Protein AF-A0A3Q7HPH2-F1 (afdb_monomer)

Solvent-accessible surface area (backbone atoms only — not comparable to full-atom values): 14010 Å² total; per-residue (Å²): 142,84,89,77,86,80,81,76,82,68,86,49,47,63,40,37,36,43,41,38,59,86,88,76,82,84,89,85,90,74,68,58,81,50,70,82,46,57,65,58,48,38,58,51,49,51,56,51,41,55,55,34,44,75,68,80,42,76,35,72,49,76,52,54,61,62,68,44,55,48,46,42,50,68,35,74,90,69,39,31,69,75,57,32,41,77,48,38,38,36,58,42,59,50,65,74,54,50,44,54,51,47,45,54,48,51,53,50,40,50,74,73,40,46,63,62,57,46,57,75,74,58,63,91,57,93,81,66,66,50,88,42,31,58,38,55,41,92,50,42,65,45,37,48,67,37,57,56,49,67,71,39,86,87,58,55,70,68,59,53,51,53,40,44,53,51,24,52,52,44,35,41,51,52,52,46,50,49,42,52,54,43,51,54,50,51,53,43,41,42,74,75,66,64,50,75,62,49,79,38,72,48,39,73,68,68,70,52,94,47,81,79,58,47,68,55,50,42,39,65,57,47,50,47,54,51,50,51,51,50,51,50,65,65,50,67,72,76,80,123

Secondary structure (DSSP, 8-state):
-----------PEEEEEEE--TTS-------TTS---HHHHHHHHHHHHHHHHHTT---EEEES-HHHHHHHHH-TTTTHHHHEEEEEEEEE--HHHHHHHHHHHHHHHHHTTHHHHHHHT---STT--TTSGGGGSTTHHHHHHHHHHHT-TTS-HHHHHHHHHHHHHHHHHHHHHHHHHHHHHHHHHHHTT---EEEEE-HHHHH----TTHHHHHIIIIIHHHHHHHHHHHHTTS--

Foldseek 3Di:
DDDDPPPCPPPAAEEEEEEEAPPPDDDDDDDAFAACDLVVLLVVVVVVQVVQVVVVHHHYHYDLPVVSVCCNCPPVVNVNVVRYDYAAEYEDADLVLVLVVLLVVLVVCVVVCLVVVLLVVDDQDPPDDCPGGNSVDLSNVLCNVLSNVVPPPPDDPVNSVVSVVSSSVSSSVVSSVRNVVSVVSVVCCCPVVVDDYHYFYLHVLRPDPDPPCSVVSCCVRPVVVVVVSVVVVVCVVVPD

Organism: Solanum lycopersicum (NCBI:txid4081)

Radius of gyration: 22.23 Å; Cα contacts (8 Å, |Δi|>4): 241; chains: 1; bounding box: 65×37×67 Å

Sequence (240 aa):
MYTFINNEESNKKKVIFIMGATGTGKSREIEPDSDFTPEDFCLQAIVYIEKILKTQRVPIIVGGSNSYIEQLVEDPVFMFNYKYDCCFIWIDVEQSVLNCRVDMRVDQMVKAGLVDEVRQIFIADADADYTKGIRRSIGVPEMDKYLREETNLDGDDESKRMILQASISSIKRNTRMLICNQLDKIQRLISEKMWSLHHIIATNIFKEDREENLDEAWTNTVLQPCQDIVKRFLKNDHHN

Nearest PDB structures (foldseek):
  2qgn-assembly1_A  TM=6.759E-01  e=1.948E-07  Halalkalibacterium halodurans C-125
  3adb-assembly1_A  TM=2.692E-01  e=1.917E-01  Methanocaldococcus jannaschii DSM 2661
  3adc-assembly1_A  TM=2.519E-01  e=5.867E+00  Methanocaldococcus jannaschii DSM 2661
  6uoa-assembly1_B  TM=2.289E-01  e=4.930E+00  Homo sapiens

Structure (mmCIF, N/CA/C/O backbone):
data_AF-A0A3Q7HPH2-F1
#
_entry.id   AF-A0A3Q7HPH2-F1
#
loop_
_atom_site.group_PDB
_atom_site.id
_atom_site.type_symbol
_atom_site.label_atom_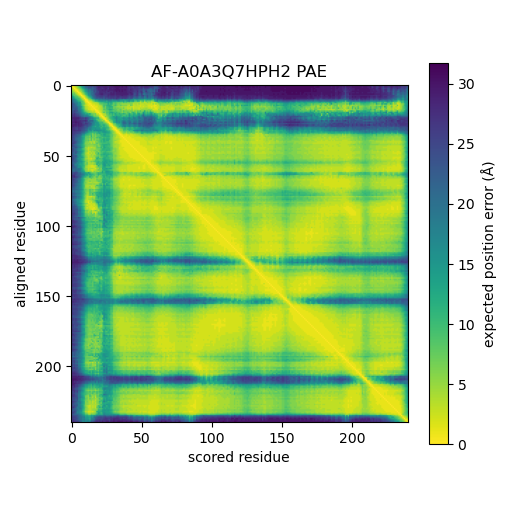id
_atom_site.label_alt_id
_atom_site.label_comp_id
_atom_site.label_asym_id
_atom_site.label_entity_id
_atom_site.label_seq_id
_atom_site.pdbx_PDB_ins_code
_atom_site.Cartn_x
_atom_site.Cartn_y
_atom_site.Cartn_z
_atom_site.occupancy
_atom_site.B_iso_or_equiv
_atom_site.auth_seq_id
_atom_site.auth_comp_id
_atom_site.auth_asym_id
_atom_site.auth_atom_id
_atom_site.pdbx_PDB_model_num
ATOM 1 N N . MET A 1 1 ? -40.094 22.347 32.951 1.00 38.62 1 MET A N 1
ATOM 2 C CA . MET A 1 1 ? -40.262 20.887 32.832 1.00 38.62 1 MET A CA 1
ATOM 3 C C . MET A 1 1 ? -40.290 20.544 31.351 1.00 38.62 1 MET A C 1
ATOM 5 O O . MET A 1 1 ? -41.341 20.616 30.740 1.00 38.62 1 MET A O 1
ATOM 9 N N . TYR A 1 2 ? -39.119 20.277 30.773 1.00 21.20 2 TYR A N 1
ATOM 10 C CA . TYR A 1 2 ? -38.976 19.526 29.527 1.00 21.20 2 TYR A CA 1
ATOM 11 C C . TYR A 1 2 ? -37.832 18.552 29.767 1.00 21.20 2 TYR A C 1
ATOM 13 O O . TYR A 1 2 ? -36.675 18.935 29.910 1.00 21.20 2 TYR A O 1
ATOM 21 N N . THR A 1 3 ? -38.243 17.310 29.965 1.00 32.69 3 THR A N 1
ATOM 22 C CA . THR A 1 3 ? -37.444 16.153 30.326 1.00 32.69 3 THR A CA 1
ATOM 23 C C . THR A 1 3 ? -37.231 15.376 29.042 1.00 32.69 3 THR A C 1
ATOM 25 O O . THR A 1 3 ? -38.178 14.747 28.601 1.00 32.69 3 THR A O 1
ATOM 28 N N . PHE A 1 4 ? -36.041 15.419 28.446 1.00 25.97 4 PHE A N 1
ATOM 29 C CA . PHE A 1 4 ? -35.572 14.381 27.521 1.00 25.97 4 PHE A CA 1
ATOM 30 C C . PHE A 1 4 ? -34.048 14.312 27.622 1.00 25.97 4 PHE A C 1
ATOM 32 O O . PHE A 1 4 ? -33.316 15.016 26.934 1.00 25.97 4 PHE A O 1
ATOM 39 N N . ILE A 1 5 ? -33.584 13.480 28.554 1.00 30.42 5 ILE A N 1
ATOM 40 C CA . ILE A 1 5 ? -32.250 12.889 28.499 1.00 30.42 5 ILE A CA 1
ATOM 41 C C . ILE A 1 5 ? -32.388 11.745 27.493 1.00 30.42 5 ILE A C 1
ATOM 43 O O . ILE A 1 5 ? -32.886 10.680 27.848 1.00 30.42 5 ILE A O 1
ATOM 47 N N . ASN A 1 6 ? -32.013 11.973 26.235 1.00 27.81 6 ASN A N 1
ATOM 48 C CA . ASN A 1 6 ? -31.779 10.865 25.316 1.00 27.81 6 ASN A CA 1
ATOM 49 C C . ASN A 1 6 ? -30.372 10.347 25.592 1.00 27.81 6 ASN A C 1
ATOM 51 O O . ASN A 1 6 ? -29.389 10.850 25.054 1.00 27.81 6 ASN A O 1
ATOM 55 N N . ASN A 1 7 ? -30.298 9.361 26.481 1.00 36.25 7 ASN A N 1
ATOM 56 C CA . ASN A 1 7 ? -29.146 8.485 26.588 1.00 36.25 7 ASN A CA 1
ATOM 57 C C . ASN A 1 7 ? -29.253 7.455 25.452 1.00 36.25 7 ASN A C 1
ATOM 59 O O . ASN A 1 7 ? -29.745 6.349 25.654 1.00 36.25 7 ASN A O 1
ATOM 63 N N . GLU A 1 8 ? -28.878 7.840 24.231 1.00 38.75 8 GLU A N 1
ATOM 64 C CA . GLU A 1 8 ? -28.575 6.863 23.183 1.00 38.75 8 GLU A CA 1
ATOM 65 C C . GLU A 1 8 ? -27.097 6.481 23.307 1.00 38.75 8 GLU A C 1
ATOM 67 O O . GLU A 1 8 ? -26.254 6.897 22.515 1.00 38.75 8 GLU A O 1
ATOM 72 N N . GLU A 1 9 ? -26.764 5.678 24.320 1.00 46.88 9 GLU A N 1
ATOM 73 C CA . GLU A 1 9 ? -25.544 4.869 24.279 1.00 46.88 9 GLU A CA 1
ATOM 74 C C . GLU A 1 9 ? -25.739 3.800 23.198 1.00 46.88 9 GLU A C 1
ATOM 76 O O . GLU A 1 9 ? -26.138 2.662 23.447 1.00 46.88 9 GLU A O 1
ATOM 81 N N . SER A 1 10 ? -25.533 4.200 21.941 1.00 46.22 10 SER A N 1
ATOM 82 C CA . SER A 1 10 ? -25.540 3.276 20.816 1.00 46.22 10 SER A CA 1
ATOM 83 C C . SER A 1 10 ? -24.308 2.382 20.933 1.00 46.22 10 SER A C 1
ATOM 85 O O . SER A 1 10 ? -23.180 2.870 20.828 1.00 46.22 10 SER A O 1
ATOM 87 N N . ASN A 1 11 ? -24.505 1.079 21.118 1.00 61.25 11 ASN A N 1
ATOM 88 C CA . ASN A 1 11 ? -23.416 0.113 21.041 1.00 61.25 11 ASN A CA 1
ATOM 89 C C . ASN A 1 11 ? -22.953 0.008 19.573 1.00 61.25 11 ASN A C 1
ATOM 91 O O . ASN A 1 11 ? -23.559 -0.703 18.764 1.00 61.25 11 ASN A O 1
ATOM 95 N N . LYS A 1 12 ? -21.958 0.819 19.191 1.00 75.75 12 LYS A N 1
ATOM 96 C CA . LYS A 1 12 ? -21.455 0.910 17.812 1.00 75.75 12 LYS A CA 1
ATOM 97 C C . LYS A 1 12 ? -20.747 -0.384 17.407 1.00 75.75 12 LYS A C 1
ATOM 99 O O . LYS A 1 12 ? -20.114 -1.058 18.213 1.00 75.75 12 LYS A O 1
ATOM 104 N N . LYS A 1 13 ? -20.812 -0.726 16.118 1.00 85.81 13 LYS A N 1
ATOM 105 C CA . LYS A 1 13 ? -20.138 -1.915 15.569 1.00 85.81 13 LYS A CA 1
ATOM 106 C C . LYS A 1 13 ? -18.625 -1.681 15.497 1.00 85.81 13 LYS A C 1
ATOM 108 O O . LYS A 1 13 ? -18.193 -0.642 15.022 1.00 85.81 13 LYS A O 1
ATOM 113 N N . LYS A 1 14 ? -17.802 -2.647 15.894 1.00 82.50 14 LYS A N 1
ATOM 114 C CA . LYS A 1 14 ? -16.340 -2.466 15.944 1.00 82.50 14 LYS A CA 1
ATOM 115 C C . LYS A 1 14 ? -15.651 -2.777 14.618 1.00 82.50 14 LYS A C 1
ATOM 117 O O . LYS A 1 14 ? -15.934 -3.807 14.008 1.00 82.50 14 LYS A O 1
ATOM 122 N N . VAL A 1 15 ? -14.714 -1.924 14.210 1.00 81.31 15 VAL A N 1
ATOM 123 C CA . VAL A 1 15 ? -13.853 -2.109 13.031 1.00 81.31 15 VAL A CA 1
ATOM 124 C C . VAL A 1 15 ? -12.408 -1.765 13.396 1.00 81.31 15 VAL A C 1
ATOM 126 O O . VAL A 1 15 ? -12.147 -0.769 14.068 1.00 81.31 15 VAL A O 1
ATOM 129 N N . ILE A 1 16 ? -11.454 -2.590 12.961 1.00 79.62 16 ILE A N 1
ATOM 130 C CA . ILE A 1 16 ? -10.020 -2.370 13.205 1.00 79.62 16 ILE A CA 1
ATOM 131 C C . ILE A 1 16 ? -9.336 -1.992 11.893 1.00 79.62 16 ILE A C 1
ATOM 133 O O . ILE A 1 16 ? -9.547 -2.640 10.868 1.00 79.62 16 ILE A O 1
ATOM 137 N N . PHE A 1 17 ? -8.476 -0.981 11.932 1.00 84.00 17 PHE A N 1
ATOM 138 C CA . PHE A 1 17 ? -7.669 -0.531 10.803 1.00 84.00 17 PHE A CA 1
ATOM 139 C C . PHE A 1 17 ? -6.186 -0.755 11.099 1.00 84.00 17 PHE A C 1
ATOM 141 O O . PHE A 1 17 ? -5.667 -0.267 12.100 1.00 84.00 17 PHE A O 1
ATOM 148 N N . ILE A 1 18 ? -5.496 -1.468 10.208 1.00 78.06 18 ILE A N 1
ATOM 149 C CA . ILE A 1 18 ? -4.042 -1.653 10.248 1.00 78.06 18 ILE A CA 1
ATOM 150 C C . ILE A 1 18 ? -3.425 -0.870 9.092 1.00 78.06 18 ILE A C 1
ATOM 152 O O . ILE A 1 18 ? -3.534 -1.251 7.916 1.00 78.06 18 ILE A O 1
ATOM 156 N N . MET A 1 19 ? -2.759 0.223 9.451 1.00 80.69 19 MET A N 1
ATOM 157 C CA . MET A 1 19 ? -2.126 1.160 8.530 1.00 80.69 19 MET A CA 1
ATOM 158 C C . MET A 1 19 ? -0.612 0.932 8.511 1.00 80.69 19 MET A C 1
ATOM 160 O O . MET A 1 19 ? 0.007 0.654 9.540 1.00 80.69 19 MET A O 1
ATOM 164 N N . GLY A 1 20 ? -0.007 1.036 7.330 1.00 56.16 20 GLY A N 1
ATOM 165 C CA . GLY A 1 20 ? 1.434 0.875 7.157 1.00 56.16 20 GLY A CA 1
ATOM 166 C C . GLY A 1 20 ? 1.865 1.079 5.709 1.00 56.16 20 GLY A C 1
ATOM 167 O O . GLY A 1 20 ? 1.038 1.043 4.796 1.00 56.16 20 GLY A O 1
ATOM 168 N N . ALA A 1 21 ? 3.163 1.294 5.508 1.00 61.72 21 ALA A N 1
ATOM 169 C CA . ALA A 1 21 ? 3.728 1.550 4.189 1.00 61.72 21 ALA A CA 1
ATOM 170 C C . ALA A 1 21 ? 3.701 0.315 3.262 1.00 61.72 21 ALA A C 1
ATOM 172 O O . ALA A 1 21 ? 3.478 -0.830 3.686 1.00 61.72 21 ALA A O 1
ATOM 173 N N . THR A 1 22 ? 3.933 0.556 1.970 1.00 56.94 22 THR A N 1
ATOM 174 C CA . THR A 1 22 ? 4.088 -0.487 0.943 1.00 56.94 22 THR A CA 1
ATOM 175 C C . THR A 1 22 ? 5.228 -1.442 1.310 1.00 56.94 22 THR A C 1
ATOM 177 O O . THR A 1 22 ? 6.300 -1.009 1.716 1.00 56.94 22 THR A O 1
ATOM 180 N N . GLY A 1 23 ? 5.007 -2.755 1.172 1.00 47.81 23 GLY A N 1
ATOM 181 C CA . GLY A 1 23 ? 5.963 -3.773 1.634 1.00 47.81 23 GLY A CA 1
ATOM 182 C C . GLY A 1 23 ? 5.386 -4.797 2.615 1.00 47.81 23 GLY A C 1
ATOM 183 O O . GLY A 1 23 ? 6.019 -5.811 2.880 1.00 47.81 23 GLY A O 1
ATOM 184 N N . THR A 1 24 ? 4.168 -4.561 3.108 1.00 41.41 24 THR A N 1
ATOM 185 C CA . THR A 1 24 ? 3.534 -5.268 4.238 1.00 41.41 24 THR A CA 1
ATOM 186 C C . THR A 1 24 ? 2.589 -6.420 3.839 1.00 41.41 24 THR A C 1
ATOM 188 O O . THR A 1 24 ? 1.736 -6.816 4.627 1.00 41.41 24 THR A O 1
ATOM 191 N N . GLY A 1 25 ? 2.736 -6.965 2.621 1.00 37.44 25 GLY A N 1
ATOM 192 C CA . GLY A 1 25 ? 2.125 -8.241 2.197 1.00 37.44 25 GLY A CA 1
ATOM 193 C C . GLY A 1 25 ? 0.608 -8.243 1.936 1.00 37.44 25 GLY A C 1
ATOM 194 O O . GLY A 1 25 ? -0.115 -8.988 2.588 1.00 37.44 25 GLY A O 1
ATOM 195 N N . LYS A 1 26 ? 0.100 -7.451 0.976 1.00 43.31 26 LYS A N 1
ATOM 196 C CA . LYS A 1 26 ? -1.343 -7.374 0.639 1.00 43.31 26 LYS A CA 1
ATOM 197 C C . LYS A 1 26 ? -1.541 -7.420 -0.891 1.00 43.31 26 LYS A C 1
ATOM 199 O O . LYS A 1 26 ? -0.841 -6.673 -1.570 1.00 43.31 26 LYS A O 1
ATOM 204 N N . SER A 1 27 ? -2.478 -8.231 -1.417 1.00 36.38 27 SER A N 1
ATOM 205 C CA . SER A 1 27 ? -2.729 -8.388 -2.875 1.00 36.38 27 SER A CA 1
ATOM 206 C C . SER A 1 27 ? -4.206 -8.665 -3.231 1.00 36.38 27 SER A C 1
ATOM 208 O O . SER A 1 27 ? -4.876 -9.383 -2.486 1.00 36.38 27 SER A O 1
ATOM 210 N N . ARG A 1 28 ?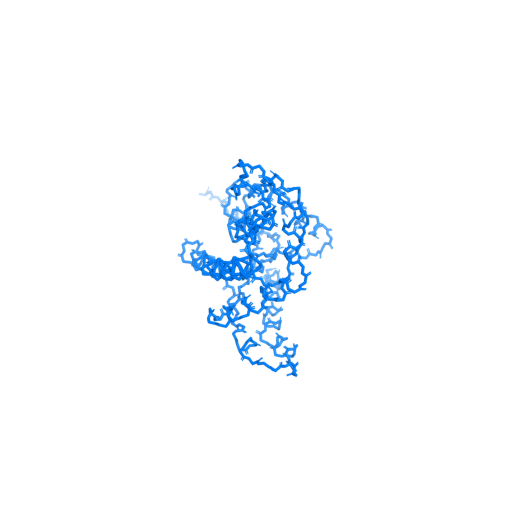 -4.686 -8.160 -4.389 1.00 42.06 28 ARG A N 1
ATOM 211 C CA . ARG A 1 28 ? -5.878 -8.627 -5.151 1.00 42.06 28 ARG A CA 1
ATOM 212 C C . ARG A 1 28 ? -5.863 -8.088 -6.607 1.00 42.06 28 ARG A C 1
ATOM 214 O O . ARG A 1 28 ? -5.283 -7.033 -6.832 1.00 42.06 28 ARG A O 1
ATOM 221 N N . GLU A 1 29 ? -6.494 -8.797 -7.552 1.00 39.53 29 GLU A N 1
ATOM 222 C CA . GLU A 1 29 ? -6.614 -8.470 -8.997 1.00 39.53 29 GLU A CA 1
ATOM 223 C C . GLU A 1 29 ? -7.753 -7.470 -9.319 1.00 39.53 29 GLU A C 1
ATOM 225 O O . GLU A 1 29 ? -8.813 -7.525 -8.690 1.00 39.53 29 GLU A O 1
ATOM 230 N N . ILE A 1 30 ? -7.542 -6.581 -10.307 1.00 52.41 30 ILE A N 1
ATOM 231 C CA . ILE A 1 30 ? -8.479 -5.550 -10.821 1.00 52.41 30 ILE A CA 1
ATOM 232 C C . ILE A 1 30 ? -8.356 -5.484 -12.363 1.00 52.41 30 ILE A C 1
ATOM 234 O O . ILE A 1 30 ? -7.273 -5.737 -12.890 1.00 52.41 30 ILE A O 1
ATOM 238 N N . GLU A 1 31 ? -9.434 -5.140 -13.086 1.00 57.72 31 GLU A N 1
ATOM 239 C CA . GLU A 1 31 ? -9.398 -4.867 -14.537 1.00 57.72 31 GLU A CA 1
ATOM 240 C C . GLU A 1 31 ? -8.424 -3.712 -14.876 1.00 57.72 31 GLU A C 1
ATOM 242 O O . GLU A 1 31 ? -8.570 -2.626 -14.305 1.00 57.72 31 GLU A O 1
ATOM 247 N N . PRO A 1 32 ? -7.470 -3.891 -15.818 1.00 60.41 32 PRO A N 1
ATOM 248 C CA . PRO A 1 32 ? -6.304 -3.007 -15.977 1.00 60.41 32 PRO A CA 1
ATOM 249 C C . PRO A 1 32 ? -6.619 -1.529 -16.236 1.00 60.41 32 PRO A C 1
ATOM 251 O O . PRO A 1 32 ? -5.929 -0.647 -15.723 1.00 60.41 32 PRO A O 1
ATOM 254 N N . ASP A 1 33 ? -7.665 -1.260 -17.015 1.00 66.50 33 ASP A N 1
ATOM 255 C CA . ASP A 1 33 ? -7.969 0.080 -17.531 1.00 66.50 33 ASP A CA 1
ATOM 256 C C . ASP A 1 33 ? -9.069 0.801 -16.742 1.00 66.50 33 ASP A C 1
ATOM 258 O O . ASP A 1 33 ? -9.390 1.957 -17.025 1.00 66.50 33 ASP A O 1
ATOM 262 N N . SER A 1 34 ? -9.639 0.133 -15.737 1.00 73.06 34 SER A N 1
ATOM 263 C CA . SER A 1 34 ? -10.655 0.716 -14.867 1.00 73.06 34 SER A CA 1
ATOM 264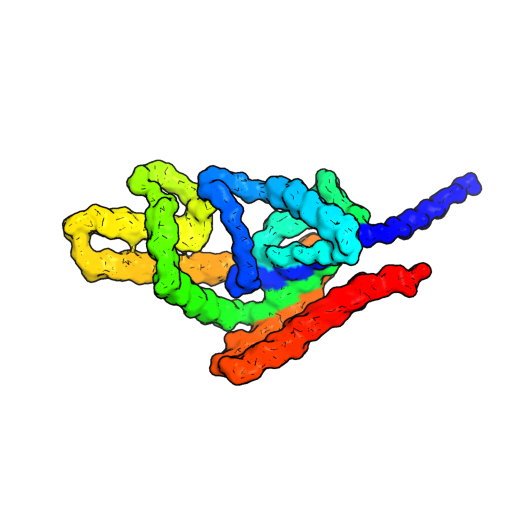 C C . SER A 1 34 ? -10.001 1.473 -13.712 1.00 73.06 34 SER A C 1
ATOM 266 O O . SER A 1 34 ? -9.137 0.948 -13.005 1.00 73.06 34 SER A O 1
ATOM 268 N N . ASP A 1 35 ? -10.411 2.725 -13.507 1.00 79.12 35 ASP A N 1
ATOM 269 C CA . ASP A 1 35 ? -10.073 3.436 -12.279 1.00 79.12 35 ASP A CA 1
ATOM 270 C C . ASP A 1 35 ? -10.895 2.830 -11.140 1.00 79.12 35 ASP A C 1
ATOM 272 O O . ASP A 1 35 ? -12.123 2.825 -11.182 1.00 79.12 35 ASP A O 1
ATOM 276 N N . PHE A 1 36 ? -10.216 2.335 -10.108 1.00 81.94 36 PHE A N 1
ATOM 277 C CA . PHE A 1 36 ? -10.875 1.928 -8.876 1.00 81.94 36 PHE A CA 1
ATOM 278 C C . PHE A 1 36 ? -10.957 3.136 -7.948 1.00 81.94 36 PHE A C 1
ATOM 280 O O . PHE A 1 36 ? -9.956 3.512 -7.330 1.00 81.94 36 PHE A O 1
ATOM 287 N N . THR A 1 37 ? -12.119 3.782 -7.890 1.00 86.19 37 THR A N 1
ATOM 288 C CA . THR A 1 37 ? -12.276 5.047 -7.168 1.00 86.19 37 THR A CA 1
ATOM 289 C C . THR A 1 37 ? -12.339 4.838 -5.651 1.00 86.19 37 THR A C 1
ATOM 291 O O . THR A 1 37 ? -12.645 3.741 -5.165 1.00 86.19 37 THR A O 1
ATOM 294 N N . PRO A 1 38 ? -12.054 5.879 -4.854 1.00 85.94 38 PRO A N 1
ATOM 295 C CA . PRO A 1 38 ? -12.305 5.828 -3.420 1.00 85.94 38 PRO A CA 1
ATOM 296 C C . PRO A 1 38 ? -13.772 5.539 -3.058 1.00 85.94 38 PRO A C 1
ATOM 298 O O . PRO A 1 38 ? -14.030 4.854 -2.068 1.00 85.94 38 PRO A O 1
ATOM 301 N N . GLU A 1 39 ? -14.734 6.009 -3.853 1.00 86.75 39 GLU A N 1
ATOM 302 C CA . GLU A 1 39 ? -16.158 5.718 -3.672 1.00 86.75 39 GLU A CA 1
ATOM 303 C C . GLU A 1 39 ? -16.443 4.222 -3.864 1.00 86.75 39 GLU A C 1
ATOM 305 O O . GLU A 1 39 ? -17.111 3.612 -3.022 1.00 86.75 39 GLU A O 1
ATOM 310 N N . ASP A 1 40 ?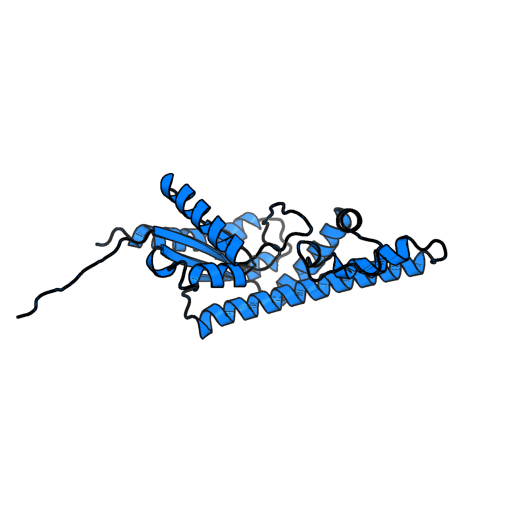 -15.875 3.607 -4.911 1.00 87.94 40 ASP A N 1
ATOM 311 C CA . ASP A 1 40 ? -15.971 2.160 -5.152 1.00 87.94 40 ASP A CA 1
ATOM 312 C C . ASP A 1 40 ? -15.418 1.372 -3.964 1.00 87.94 40 ASP A C 1
ATOM 314 O O . ASP A 1 40 ? -16.041 0.415 -3.487 1.00 87.94 40 ASP A O 1
ATOM 318 N N . PHE A 1 41 ? -14.267 1.804 -3.439 1.00 90.00 41 PHE A N 1
ATOM 319 C CA . PHE A 1 41 ? -13.691 1.225 -2.234 1.00 90.00 41 PHE A CA 1
ATOM 320 C C . PHE A 1 41 ? -14.636 1.329 -1.045 1.00 90.00 41 PHE A C 1
ATOM 322 O O . PHE A 1 41 ? -14.853 0.325 -0.367 1.00 90.00 41 PHE A O 1
ATOM 329 N N . CYS A 1 42 ? -15.208 2.504 -0.786 1.00 89.94 42 CYS A N 1
ATOM 330 C CA . CYS A 1 42 ? -16.075 2.704 0.369 1.00 89.94 42 CYS A CA 1
ATOM 331 C C . CYS A 1 42 ? -17.314 1.805 0.306 1.00 89.94 42 CYS A C 1
ATOM 333 O O . CYS A 1 42 ? -17.640 1.125 1.284 1.00 89.94 42 CYS A O 1
ATOM 335 N N . LEU A 1 43 ? -17.962 1.737 -0.860 1.00 89.19 43 LEU A N 1
ATOM 336 C CA . LEU A 1 43 ? -19.123 0.876 -1.085 1.00 89.19 43 LEU A CA 1
ATOM 337 C C . LEU A 1 43 ? -18.780 -0.599 -0.850 1.00 89.19 43 LEU A C 1
ATOM 339 O O . LEU A 1 43 ? -19.482 -1.288 -0.103 1.00 89.19 43 LEU A O 1
ATOM 343 N N . GLN A 1 44 ? -17.679 -1.084 -1.429 1.00 90.06 44 GLN A N 1
ATOM 344 C CA . GLN A 1 44 ? -17.251 -2.470 -1.240 1.00 90.06 44 GLN A CA 1
ATOM 345 C C . GLN A 1 44 ? -16.844 -2.757 0.211 1.00 90.06 44 GLN A C 1
ATOM 347 O O . GLN A 1 44 ? -17.236 -3.786 0.769 1.00 90.06 44 GLN A O 1
ATOM 352 N N . ALA A 1 45 ? -16.092 -1.855 0.846 1.00 91.88 45 ALA A N 1
ATOM 353 C CA . ALA A 1 45 ? -15.626 -2.003 2.219 1.00 91.88 45 ALA A CA 1
ATOM 354 C C . ALA A 1 45 ? -16.801 -2.139 3.193 1.00 91.88 45 ALA A C 1
ATOM 356 O O . ALA A 1 45 ? -16.802 -3.056 4.014 1.00 91.88 45 ALA A O 1
ATOM 357 N N . ILE A 1 46 ? -17.835 -1.303 3.059 1.00 92.44 46 ILE A N 1
ATOM 358 C CA . ILE A 1 46 ? -19.041 -1.368 3.898 1.00 92.44 46 ILE A CA 1
ATOM 359 C C . ILE A 1 46 ? -19.761 -2.710 3.726 1.00 92.44 46 ILE A C 1
ATOM 361 O O . ILE A 1 46 ? -20.137 -3.339 4.718 1.00 92.44 46 ILE A O 1
ATOM 365 N N . VAL A 1 47 ? -19.915 -3.192 2.488 1.00 91.75 47 VAL A N 1
ATOM 366 C CA . VAL A 1 47 ? -20.542 -4.496 2.214 1.00 91.75 47 VAL A CA 1
ATOM 367 C C . VAL A 1 47 ? -19.773 -5.632 2.892 1.00 91.75 47 VAL A C 1
ATOM 369 O O . VAL A 1 47 ? -20.379 -6.502 3.527 1.00 91.75 47 VAL A O 1
ATOM 372 N N . TYR A 1 48 ? -18.442 -5.632 2.793 1.00 93.19 48 TYR A N 1
ATOM 373 C CA . TYR A 1 48 ? -17.611 -6.656 3.426 1.00 93.19 48 TYR A CA 1
ATOM 374 C C . TYR A 1 48 ? -17.605 -6.552 4.953 1.00 93.19 48 TYR A C 1
ATOM 376 O O . TYR A 1 48 ? -17.714 -7.587 5.614 1.00 93.19 48 TYR A O 1
ATOM 384 N N . ILE A 1 49 ? -17.545 -5.340 5.511 1.00 93.62 49 ILE A N 1
ATOM 385 C CA . ILE A 1 49 ? -17.669 -5.092 6.953 1.00 93.62 49 ILE A CA 1
ATOM 386 C C . ILE A 1 49 ? -18.963 -5.719 7.478 1.00 93.62 49 ILE A C 1
ATOM 388 O O . ILE A 1 49 ? -18.922 -6.558 8.377 1.00 93.62 49 ILE A O 1
ATOM 392 N N . GLU A 1 50 ? -20.105 -5.393 6.873 1.00 92.50 50 GLU A N 1
ATOM 393 C CA . GLU A 1 50 ? -21.406 -5.913 7.303 1.00 92.50 50 GLU A CA 1
ATOM 394 C C . GLU A 1 50 ? -21.504 -7.436 7.146 1.00 92.50 50 GLU A C 1
ATOM 396 O O . GLU A 1 50 ? -22.074 -8.124 7.997 1.00 92.50 50 GLU A O 1
ATOM 401 N N . LYS A 1 51 ? -20.910 -8.004 6.089 1.00 93.62 51 LYS A N 1
ATOM 402 C CA . LYS A 1 51 ? -20.846 -9.460 5.903 1.00 93.62 51 LYS A CA 1
ATOM 403 C C . LYS A 1 51 ? -20.037 -10.145 7.007 1.00 93.62 51 LYS A C 1
ATOM 405 O O . LYS A 1 51 ? -20.464 -11.185 7.501 1.00 93.62 51 LYS A O 1
ATOM 410 N N . ILE A 1 52 ? -18.894 -9.582 7.395 1.00 91.50 52 ILE A N 1
ATOM 411 C CA . ILE A 1 52 ? -18.038 -10.134 8.455 1.00 91.50 52 ILE A CA 1
ATOM 412 C C . ILE A 1 52 ? -18.741 -10.026 9.811 1.00 91.50 52 ILE A C 1
ATOM 414 O O . ILE A 1 52 ? -18.802 -11.013 10.549 1.00 91.50 52 ILE A O 1
ATOM 418 N N . LEU A 1 53 ? -19.355 -8.879 10.101 1.00 91.06 53 LEU A N 1
ATOM 419 C CA . LEU A 1 53 ? -20.085 -8.655 11.349 1.00 91.06 53 LEU A CA 1
ATOM 420 C C . LEU A 1 53 ? -21.254 -9.634 11.527 1.00 91.06 53 LEU A C 1
ATOM 422 O O . LEU A 1 53 ? -21.454 -10.154 12.623 1.00 91.06 53 LEU A O 1
ATOM 426 N N . LYS A 1 54 ? -21.969 -9.985 10.447 1.00 92.50 54 LYS A N 1
ATOM 427 C CA . LYS A 1 54 ? -23.018 -11.027 10.474 1.00 92.50 54 LYS A CA 1
ATOM 428 C C . LYS A 1 54 ? -22.505 -12.405 10.904 1.00 92.50 54 LYS A C 1
ATOM 430 O O . LYS A 1 54 ? -23.289 -13.214 11.386 1.00 92.50 54 LYS A O 1
ATOM 435 N N . THR A 1 55 ? -21.208 -12.674 10.756 1.00 93.00 55 THR A N 1
ATOM 436 C CA . THR A 1 55 ? -20.574 -13.923 11.214 1.00 93.00 55 THR A CA 1
ATOM 437 C C . THR A 1 55 ? -20.060 -13.857 12.655 1.00 93.00 55 THR A C 1
ATOM 439 O O . THR A 1 55 ? -19.329 -14.753 13.068 1.00 93.00 55 THR A O 1
ATOM 442 N N . GLN A 1 56 ? -20.418 -12.810 13.413 1.00 88.44 56 GLN A N 1
ATOM 443 C CA . GLN A 1 56 ? -19.913 -12.535 14.768 1.00 88.44 56 GLN A CA 1
ATOM 444 C C . GLN A 1 56 ? -18.381 -12.425 14.828 1.00 88.44 56 GLN A C 1
ATOM 446 O O . GLN A 1 56 ? -17.743 -12.783 15.816 1.00 88.44 56 GLN A O 1
ATOM 451 N N . ARG A 1 57 ? -17.774 -11.932 13.744 1.00 89.75 57 ARG A N 1
ATOM 452 C CA . ARG A 1 57 ? -16.336 -11.672 13.644 1.00 89.75 57 ARG A CA 1
ATOM 453 C C . ARG A 1 57 ? -16.085 -10.177 13.548 1.00 89.75 57 ARG A C 1
ATOM 455 O O . ARG A 1 57 ? -16.936 -9.426 13.078 1.00 89.75 57 ARG A O 1
ATOM 462 N N . VAL A 1 58 ? -14.891 -9.765 13.955 1.00 90.00 58 VAL A N 1
ATOM 463 C CA . VAL A 1 58 ? -14.462 -8.367 13.890 1.00 90.00 58 VAL A CA 1
ATOM 464 C C . VAL A 1 58 ? -13.797 -8.110 12.532 1.00 90.00 58 VAL A C 1
ATOM 466 O O . VAL A 1 58 ? -12.830 -8.800 12.201 1.00 90.00 58 VAL A O 1
ATOM 469 N N . PRO A 1 59 ? -14.297 -7.164 11.721 1.00 93.62 59 PRO A N 1
ATOM 470 C CA . PRO A 1 59 ? -13.668 -6.783 10.463 1.00 93.62 59 PRO A CA 1
ATOM 471 C C . PRO A 1 59 ? -12.350 -6.042 10.709 1.00 93.62 59 PRO A C 1
ATOM 473 O O . PRO A 1 59 ? -12.272 -5.133 11.537 1.00 93.62 59 PRO A O 1
ATOM 476 N N . ILE A 1 60 ? -11.325 -6.425 9.946 1.00 92.12 60 ILE A N 1
ATOM 477 C CA . ILE A 1 60 ? -10.009 -5.784 9.951 1.00 92.12 60 ILE A CA 1
ATOM 478 C C . ILE A 1 60 ? -9.712 -5.285 8.536 1.00 92.12 60 ILE A C 1
ATOM 480 O O . ILE A 1 60 ? -9.639 -6.080 7.598 1.00 92.12 60 ILE A O 1
ATOM 484 N N . ILE A 1 61 ? -9.538 -3.974 8.385 1.00 91.00 61 ILE A N 1
ATOM 485 C CA . ILE A 1 61 ? -9.123 -3.331 7.137 1.00 91.00 61 ILE A CA 1
ATOM 486 C C . ILE A 1 61 ? -7.618 -3.111 7.194 1.00 91.00 61 ILE A C 1
ATOM 488 O O . ILE A 1 61 ? -7.096 -2.508 8.127 1.00 91.00 61 ILE A O 1
ATOM 492 N N . VAL A 1 62 ? -6.908 -3.597 6.180 1.00 88.12 62 VAL A N 1
ATOM 493 C CA . VAL A 1 62 ? -5.447 -3.572 6.140 1.00 88.12 62 VAL A CA 1
ATOM 494 C C . VAL A 1 62 ? -5.048 -2.944 4.806 1.00 88.12 62 VAL A C 1
ATOM 496 O O . VAL A 1 62 ? -5.338 -3.501 3.754 1.00 88.12 62 VAL A O 1
ATOM 499 N N . GLY A 1 63 ? -4.379 -1.787 4.819 1.00 82.25 63 GLY A N 1
ATOM 500 C CA . GLY A 1 63 ? -4.002 -1.080 3.582 1.00 82.25 63 GLY A CA 1
ATOM 501 C C . GLY A 1 63 ? -2.870 -0.068 3.764 1.00 82.25 63 GLY A C 1
ATOM 502 O O . GLY A 1 63 ? -2.470 0.194 4.894 1.00 82.25 63 GLY A O 1
ATOM 503 N N . GLY A 1 64 ? -2.321 0.425 2.650 1.00 78.12 64 GLY A N 1
ATOM 504 C CA . GLY A 1 64 ? -1.365 1.548 2.614 1.00 78.12 64 GLY A CA 1
ATOM 505 C C . GLY A 1 64 ? -1.906 2.788 1.886 1.00 78.12 64 GLY A C 1
ATOM 506 O O . GLY A 1 64 ? -1.265 3.838 1.872 1.00 78.12 64 GLY A O 1
ATOM 507 N N . SER A 1 65 ? -3.095 2.684 1.284 1.00 83.75 65 SER A N 1
ATOM 508 C CA . SER A 1 65 ? -3.787 3.794 0.622 1.00 83.75 65 SER A CA 1
ATOM 509 C C . SER A 1 65 ? -4.590 4.591 1.647 1.00 83.75 65 SER A C 1
ATOM 511 O O . SER A 1 65 ? -5.804 4.443 1.768 1.00 83.75 65 SER A O 1
ATOM 513 N N . ASN A 1 66 ? -3.899 5.437 2.410 1.00 88.19 66 ASN A N 1
ATOM 514 C CA . ASN A 1 66 ? -4.505 6.204 3.504 1.00 88.19 66 ASN A CA 1
ATOM 515 C C . ASN A 1 66 ? -5.609 7.164 3.031 1.00 88.19 66 ASN A C 1
ATOM 517 O O . ASN A 1 66 ? -6.493 7.481 3.812 1.00 88.19 66 ASN A O 1
ATOM 521 N N . SER A 1 67 ? -5.606 7.584 1.760 1.00 88.94 67 SER A N 1
ATOM 522 C CA . SER A 1 67 ? -6.704 8.357 1.161 1.00 88.94 67 SER A CA 1
ATOM 523 C C . SER A 1 67 ? -8.033 7.596 1.134 1.00 88.94 67 SER A C 1
ATOM 525 O O . SER A 1 67 ? -9.076 8.196 1.355 1.00 88.94 67 SER A O 1
ATOM 527 N N . TYR A 1 68 ? -8.003 6.281 0.909 1.00 90.75 68 TYR A N 1
ATOM 528 C CA . TYR A 1 68 ? -9.207 5.450 0.810 1.00 90.75 68 TYR A CA 1
ATOM 529 C C . TYR A 1 68 ? -9.785 5.203 2.206 1.00 90.75 68 TYR A C 1
ATOM 531 O O . TYR A 1 68 ? -10.994 5.245 2.405 1.00 90.75 68 TYR A O 1
ATOM 539 N N . ILE A 1 69 ? -8.901 4.996 3.189 1.00 91.25 69 ILE A N 1
ATOM 540 C CA . ILE A 1 69 ? -9.276 4.873 4.603 1.00 91.25 69 ILE A CA 1
ATOM 541 C C . ILE A 1 69 ? -9.833 6.205 5.120 1.00 91.25 69 ILE A C 1
ATOM 543 O O . ILE A 1 69 ? -10.873 6.208 5.768 1.00 91.25 69 ILE A O 1
ATOM 547 N N . GLU A 1 70 ? -9.178 7.328 4.803 1.00 91.94 70 GLU A N 1
ATOM 548 C CA . GLU A 1 70 ? -9.662 8.670 5.146 1.00 91.94 70 GLU A CA 1
ATOM 549 C C . GLU A 1 70 ? -11.064 8.903 4.584 1.00 91.94 70 GLU A C 1
ATOM 551 O O . GLU A 1 70 ? -11.954 9.273 5.340 1.00 91.94 70 GLU A O 1
ATOM 556 N N . GLN A 1 71 ? -11.287 8.626 3.297 1.00 92.38 71 GLN A N 1
ATOM 557 C CA . GLN A 1 71 ? -12.603 8.809 2.694 1.00 92.38 71 GLN A CA 1
ATOM 558 C C . GLN A 1 71 ? -13.664 7.909 3.328 1.00 92.38 71 GLN A C 1
ATOM 560 O O . GLN A 1 71 ? -14.731 8.392 3.680 1.00 92.38 71 GLN A O 1
ATOM 565 N N . LEU A 1 72 ? -13.365 6.630 3.562 1.00 92.50 72 LEU A N 1
ATOM 566 C CA . LEU A 1 72 ? -14.314 5.720 4.204 1.00 92.50 72 LEU A CA 1
ATOM 567 C C . LEU A 1 72 ? -14.763 6.222 5.581 1.00 92.50 72 LEU A C 1
ATOM 569 O O . LEU A 1 72 ? -15.936 6.096 5.922 1.00 92.50 72 LEU A O 1
ATOM 573 N N . VAL A 1 73 ? -13.832 6.754 6.371 1.00 91.81 73 VAL A N 1
ATOM 574 C CA . VAL A 1 73 ? -14.079 7.161 7.759 1.00 91.81 73 VAL A CA 1
ATOM 575 C C . VAL A 1 73 ? -14.713 8.554 7.850 1.00 91.81 73 VAL A C 1
ATOM 577 O O . VAL A 1 73 ? -15.618 8.764 8.659 1.00 91.81 73 VAL A O 1
ATOM 580 N N . GLU A 1 74 ? -14.247 9.501 7.035 1.00 91.62 74 GLU A N 1
ATOM 581 C CA . GLU A 1 74 ? -14.589 10.926 7.139 1.00 91.62 74 GLU A CA 1
ATOM 582 C C . GLU A 1 74 ? -15.764 11.347 6.253 1.00 91.62 74 GLU A C 1
ATOM 584 O O . GLU A 1 74 ? -16.346 12.408 6.486 1.00 91.62 74 GLU A O 1
ATOM 589 N N . ASP A 1 75 ? -16.113 10.564 5.230 1.00 90.25 75 ASP A N 1
ATOM 590 C CA . ASP A 1 75 ? -17.162 10.953 4.293 1.00 90.25 75 ASP A CA 1
ATOM 591 C C . ASP A 1 75 ? -18.542 10.972 4.991 1.00 90.25 75 ASP A C 1
ATOM 593 O O . ASP A 1 75 ? -19.007 9.956 5.540 1.00 90.25 75 ASP A O 1
ATOM 597 N N . PRO A 1 76 ? -19.231 12.130 4.977 1.00 88.69 76 PRO A N 1
ATOM 598 C CA . PRO A 1 76 ? -20.502 12.306 5.664 1.00 88.69 76 PRO A CA 1
ATOM 599 C C . PRO A 1 76 ? -21.627 11.447 5.076 1.00 88.69 76 PRO A C 1
ATOM 601 O O . PRO A 1 76 ? -22.579 11.149 5.795 1.00 88.69 76 PRO A O 1
ATOM 604 N N . VAL A 1 77 ? -21.532 11.011 3.815 1.00 89.56 77 VAL A N 1
ATOM 605 C CA . VAL A 1 77 ? -22.524 10.133 3.174 1.00 89.56 77 VAL A CA 1
ATOM 606 C C . VAL A 1 77 ? -22.546 8.765 3.852 1.00 89.56 77 VAL A C 1
ATOM 608 O O . VAL A 1 77 ? -23.615 8.198 4.096 1.00 89.56 77 VAL A O 1
ATOM 611 N N . PHE A 1 78 ? -21.377 8.228 4.208 1.00 86.12 78 PHE A N 1
ATOM 612 C CA . PHE A 1 78 ? -21.295 6.914 4.845 1.00 86.12 78 PHE A CA 1
ATOM 613 C C . PHE A 1 78 ? -21.604 6.967 6.343 1.00 86.12 78 PHE A C 1
ATOM 615 O O . PHE A 1 78 ? -22.050 5.953 6.903 1.00 86.12 78 PHE A O 1
ATOM 622 N N . MET A 1 79 ? -21.442 8.138 6.975 1.00 87.88 79 MET A N 1
ATOM 623 C CA . MET A 1 79 ? -21.612 8.357 8.418 1.00 87.88 79 MET A CA 1
ATOM 624 C C . MET A 1 79 ? -20.844 7.310 9.239 1.00 87.88 79 MET A C 1
ATOM 626 O O . MET A 1 79 ? -21.366 6.736 10.199 1.00 87.88 79 MET A O 1
ATOM 630 N N . PHE A 1 80 ? -19.618 6.995 8.820 1.00 90.81 80 PHE A N 1
ATOM 631 C CA . PHE A 1 80 ? -18.894 5.821 9.303 1.00 90.81 80 PHE A CA 1
ATOM 632 C C . PHE A 1 80 ? -18.636 5.883 10.811 1.00 90.81 80 PHE A C 1
ATOM 634 O O . PHE A 1 80 ? -19.024 4.967 11.530 1.00 90.81 80 PHE A O 1
ATOM 641 N N . ASN A 1 81 ? -18.128 7.016 11.304 1.00 87.62 81 ASN A N 1
ATOM 642 C CA . ASN A 1 81 ? -17.890 7.259 12.733 1.00 87.62 81 ASN A CA 1
ATOM 643 C C . ASN A 1 81 ? -19.164 7.257 13.597 1.00 87.62 81 ASN A C 1
ATOM 645 O O . ASN A 1 81 ? -19.084 7.172 14.824 1.00 87.62 81 ASN A O 1
ATOM 649 N N . TYR A 1 82 ? -20.353 7.365 12.994 1.00 87.88 82 TYR A N 1
ATOM 650 C CA . TYR A 1 82 ? -21.617 7.209 13.715 1.00 87.88 82 TYR A CA 1
ATOM 651 C C . TYR A 1 82 ? -21.999 5.730 13.861 1.00 87.88 82 TYR A C 1
ATOM 653 O O . TYR A 1 82 ? -22.460 5.316 14.920 1.00 87.88 82 TYR A O 1
ATOM 661 N N . LYS A 1 83 ? -21.772 4.924 12.818 1.00 89.94 83 LYS A N 1
ATOM 662 C CA . LYS A 1 83 ? -22.153 3.501 12.768 1.00 89.94 83 LYS A CA 1
ATOM 663 C C . LYS A 1 83 ? -21.136 2.577 13.433 1.00 89.94 83 LYS A C 1
ATOM 665 O O . LYS A 1 83 ? -21.518 1.532 13.969 1.00 89.94 83 LYS A O 1
ATOM 670 N N . TYR A 1 84 ? -19.862 2.946 13.363 1.00 92.12 84 TYR A N 1
ATOM 671 C CA . TYR A 1 84 ? -18.753 2.104 13.770 1.00 92.12 84 TYR A CA 1
ATOM 672 C C . TYR A 1 84 ? -17.878 2.780 14.817 1.00 92.12 84 TYR A C 1
ATOM 674 O O . TYR A 1 84 ? -17.691 3.996 14.799 1.00 92.12 84 TYR A O 1
ATOM 682 N N . ASP A 1 85 ? -17.349 1.964 15.720 1.00 92.31 85 ASP A N 1
ATOM 683 C CA . ASP A 1 85 ? -16.233 2.325 16.579 1.00 92.31 85 ASP A CA 1
ATOM 684 C C . ASP A 1 85 ? -14.939 1.801 15.947 1.00 92.31 85 ASP A C 1
ATOM 686 O O . ASP A 1 85 ? -14.871 0.645 15.509 1.00 92.31 85 ASP A O 1
ATOM 690 N N . CYS A 1 86 ? -13.933 2.663 15.857 1.00 92.31 86 CYS A N 1
ATOM 691 C CA . CYS A 1 86 ? -12.750 2.452 15.033 1.00 92.31 86 CYS A CA 1
ATOM 692 C C . CYS A 1 86 ? -11.502 2.363 15.907 1.00 92.31 86 CYS A C 1
ATOM 694 O O . CYS A 1 86 ? -11.183 3.292 16.643 1.00 92.31 86 CYS A O 1
ATOM 696 N N . CYS A 1 87 ? -10.741 1.279 15.763 1.00 93.56 87 CYS A N 1
ATOM 697 C CA . CYS A 1 87 ? -9.413 1.154 16.358 1.00 93.56 87 CYS A CA 1
ATOM 698 C C . CYS A 1 87 ? -8.349 1.263 15.264 1.00 93.56 87 CYS A C 1
ATOM 700 O O . CYS A 1 87 ? -8.261 0.388 14.398 1.00 93.56 87 CYS A O 1
ATOM 702 N N . PHE A 1 88 ? -7.543 2.325 15.298 1.00 94.25 88 PHE A N 1
ATOM 703 C CA . PHE A 1 88 ? -6.464 2.543 14.337 1.00 94.25 88 PHE A CA 1
ATOM 704 C C . PHE A 1 88 ? -5.128 2.105 14.931 1.00 94.25 88 PHE A C 1
ATOM 706 O O . PHE A 1 88 ? -4.710 2.606 15.972 1.00 94.25 88 PHE A O 1
ATOM 713 N N . ILE A 1 89 ? -4.439 1.190 14.255 1.00 94.31 89 ILE A N 1
ATOM 714 C CA . ILE A 1 89 ? -3.093 0.744 14.617 1.00 94.31 89 ILE A CA 1
ATOM 715 C C . ILE A 1 89 ? -2.143 1.143 13.493 1.00 94.31 89 ILE A C 1
ATOM 717 O O . ILE A 1 89 ? -2.343 0.778 12.331 1.00 94.31 89 ILE A O 1
ATOM 721 N N . TRP A 1 90 ? -1.095 1.878 13.853 1.00 94.50 90 TRP A N 1
ATOM 722 C CA . TRP A 1 90 ? -0.040 2.297 12.943 1.00 94.50 90 TRP A CA 1
ATOM 723 C C . TRP A 1 90 ? 1.271 1.617 13.319 1.00 94.50 90 TRP A C 1
ATOM 725 O O . TRP A 1 90 ? 1.805 1.830 14.406 1.00 94.50 90 TRP A O 1
ATOM 735 N N . ILE A 1 91 ? 1.782 0.805 12.392 1.00 92.12 91 ILE A N 1
ATOM 736 C CA . ILE A 1 91 ? 3.107 0.194 12.498 1.00 92.12 91 ILE A CA 1
ATOM 737 C C . 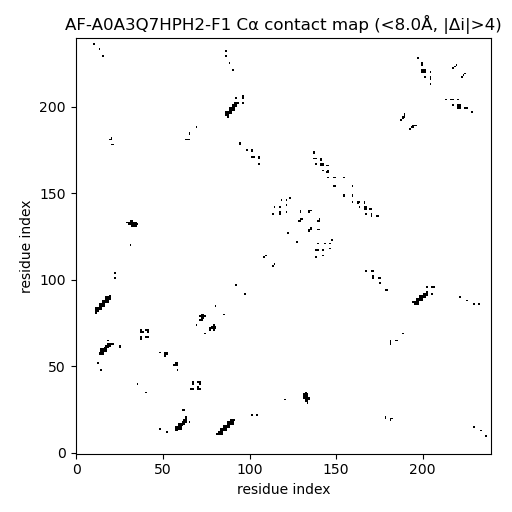ILE A 1 91 ? 4.108 1.112 11.799 1.00 92.12 91 ILE A C 1
ATOM 739 O O . ILE A 1 91 ? 4.047 1.302 10.582 1.00 92.12 91 ILE A O 1
ATOM 743 N N . ASP A 1 92 ? 5.017 1.673 12.584 1.00 91.88 92 ASP A N 1
ATOM 744 C CA . ASP A 1 92 ? 6.014 2.644 12.159 1.00 91.88 92 ASP A CA 1
ATOM 745 C C . ASP A 1 92 ? 7.418 2.042 12.142 1.00 91.88 92 ASP A C 1
ATOM 747 O O . ASP A 1 92 ? 7.804 1.261 13.014 1.00 91.88 92 ASP A O 1
ATOM 751 N N . VAL A 1 93 ? 8.194 2.415 11.134 1.00 90.69 93 VAL A N 1
ATOM 752 C CA . VAL A 1 93 ? 9.563 1.955 10.921 1.00 90.69 93 VAL A CA 1
ATOM 753 C C . VAL A 1 93 ? 10.360 3.143 10.414 1.00 90.69 93 VAL A C 1
ATOM 755 O O . VAL A 1 93 ? 9.918 3.865 9.525 1.00 90.69 93 VAL A O 1
ATOM 758 N N . GLU A 1 94 ? 11.560 3.324 10.955 1.00 90.50 94 GLU A N 1
ATOM 759 C CA . GLU A 1 94 ? 12.446 4.414 10.558 1.00 90.50 94 GLU A CA 1
ATOM 760 C C . GLU A 1 94 ? 12.679 4.442 9.037 1.00 90.50 94 GLU A C 1
ATOM 762 O O . GLU A 1 94 ? 12.991 3.425 8.411 1.00 90.50 94 GLU A O 1
ATOM 767 N N . GLN A 1 95 ? 12.579 5.638 8.451 1.00 88.06 95 GLN A N 1
ATOM 768 C CA . GLN A 1 95 ? 12.650 5.849 7.003 1.00 88.06 95 GLN A CA 1
ATOM 769 C C . GLN A 1 95 ? 13.938 5.297 6.374 1.00 88.06 95 GLN A C 1
ATOM 771 O O . GLN A 1 95 ? 13.903 4.741 5.278 1.00 88.06 95 GLN A O 1
ATOM 776 N N . SER A 1 96 ? 15.077 5.432 7.058 1.00 89.38 96 SER A N 1
ATOM 777 C CA . SER A 1 96 ? 16.374 4.922 6.594 1.00 89.38 96 SER A CA 1
ATOM 778 C C . SER A 1 96 ? 16.348 3.397 6.400 1.00 89.38 96 SER A C 1
ATOM 780 O O . SER A 1 96 ? 16.818 2.884 5.383 1.00 89.38 96 SER A O 1
ATOM 782 N N . VAL A 1 97 ? 15.714 2.688 7.336 1.00 89.12 97 VAL A N 1
ATOM 783 C CA . VAL A 1 97 ? 15.562 1.232 7.342 1.00 89.12 97 VAL A CA 1
ATOM 784 C C . VAL A 1 97 ? 14.573 0.792 6.265 1.00 89.12 97 VAL A C 1
ATOM 786 O O . VAL A 1 97 ? 14.867 -0.125 5.498 1.00 89.12 97 VAL A O 1
ATOM 789 N N . LEU A 1 98 ? 13.432 1.482 6.140 1.00 88.12 98 LEU A N 1
ATOM 790 C CA . LEU A 1 98 ? 12.456 1.215 5.077 1.00 88.12 98 LEU A CA 1
ATOM 791 C C . LEU A 1 98 ? 13.055 1.406 3.683 1.00 88.12 98 LEU A C 1
ATOM 793 O O . LEU A 1 98 ? 12.828 0.571 2.811 1.00 88.12 98 LEU A O 1
ATOM 797 N N . ASN A 1 99 ? 13.845 2.463 3.481 1.00 89.31 99 ASN A N 1
ATOM 798 C CA . ASN A 1 99 ? 14.486 2.743 2.198 1.00 89.31 99 ASN A CA 1
ATOM 799 C C . ASN A 1 99 ? 15.413 1.601 1.766 1.00 89.31 99 ASN A C 1
ATOM 801 O O . ASN A 1 99 ? 15.330 1.157 0.624 1.00 89.31 99 ASN A O 1
ATOM 805 N N . CYS A 1 100 ? 16.242 1.088 2.681 1.00 88.31 100 CYS A N 1
ATOM 806 C CA . CYS A 1 100 ? 17.119 -0.050 2.396 1.00 88.31 100 CYS A CA 1
ATOM 807 C C . CYS A 1 100 ? 16.310 -1.299 2.002 1.00 88.31 100 CYS A C 1
ATOM 809 O O . CYS A 1 100 ? 16.573 -1.936 0.981 1.00 88.31 100 CYS A O 1
ATOM 811 N N . ARG A 1 101 ? 15.257 -1.612 2.766 1.00 87.25 101 ARG A N 1
ATOM 812 C CA . ARG A 1 101 ? 14.412 -2.785 2.502 1.00 87.25 101 ARG A CA 1
ATOM 813 C C . ARG A 1 101 ? 13.622 -2.676 1.208 1.00 87.25 101 ARG A C 1
ATOM 815 O O . ARG A 1 101 ? 13.431 -3.683 0.532 1.00 87.25 101 ARG A O 1
ATOM 822 N N . VAL A 1 102 ? 13.152 -1.482 0.860 1.00 89.25 102 VAL A N 1
ATOM 823 C CA . VAL A 1 102 ? 12.476 -1.251 -0.417 1.00 89.25 102 VAL A CA 1
ATOM 824 C C . VAL A 1 102 ? 13.425 -1.467 -1.578 1.00 89.25 102 VAL A C 1
ATOM 826 O O . VAL A 1 102 ? 13.039 -2.137 -2.532 1.00 89.25 102 VAL A O 1
ATOM 829 N N . ASP A 1 103 ? 14.662 -0.988 -1.484 1.00 91.50 103 ASP A N 1
ATOM 830 C CA . ASP A 1 103 ? 15.646 -1.206 -2.540 1.00 91.50 103 ASP A CA 1
ATOM 831 C C . ASP A 1 103 ? 15.898 -2.706 -2.749 1.00 91.50 103 ASP A C 1
ATOM 833 O O . ASP A 1 103 ? 15.818 -3.182 -3.883 1.00 91.50 103 ASP A O 1
ATOM 837 N N . MET A 1 104 ? 16.081 -3.464 -1.661 1.00 90.50 104 MET A N 1
ATOM 838 C CA . MET A 1 104 ? 16.213 -4.925 -1.712 1.00 90.50 104 MET A CA 1
ATOM 839 C C . MET A 1 104 ? 14.965 -5.612 -2.278 1.00 90.50 104 MET A C 1
ATOM 841 O O . MET A 1 104 ? 15.074 -6.536 -3.083 1.00 90.50 104 MET A O 1
ATOM 845 N N . ARG A 1 105 ? 13.768 -5.171 -1.875 1.00 92.06 105 ARG A N 1
ATOM 846 C CA . ARG A 1 105 ? 12.499 -5.726 -2.356 1.00 92.06 105 ARG A CA 1
ATOM 847 C C . ARG A 1 105 ? 12.320 -5.480 -3.851 1.00 92.06 105 ARG A C 1
ATOM 849 O O . ARG A 1 105 ? 11.874 -6.384 -4.546 1.00 92.06 105 ARG A O 1
ATOM 856 N N . VAL A 1 106 ? 12.678 -4.299 -4.356 1.00 94.19 106 VAL A N 1
ATOM 857 C CA . VAL A 1 106 ? 12.640 -4.014 -5.798 1.00 94.19 106 VAL A CA 1
ATOM 858 C C . VAL A 1 106 ? 13.615 -4.927 -6.540 1.00 94.19 106 VAL A C 1
ATOM 860 O O . VAL A 1 106 ? 13.238 -5.504 -7.555 1.00 94.19 106 VAL A O 1
ATOM 863 N N . ASP A 1 107 ? 14.821 -5.146 -6.009 1.00 94.44 107 ASP A N 1
ATOM 864 C CA . ASP A 1 107 ? 15.772 -6.089 -6.613 1.00 94.44 107 ASP A CA 1
ATOM 865 C C . ASP A 1 107 ? 15.224 -7.523 -6.646 1.00 94.44 107 ASP A C 1
ATOM 867 O O . ASP A 1 107 ? 15.388 -8.234 -7.638 1.00 94.44 107 ASP A O 1
ATOM 871 N N . GLN A 1 108 ? 14.542 -7.953 -5.582 1.00 94.06 108 GLN A N 1
ATOM 872 C CA . GLN A 1 108 ? 13.854 -9.245 -5.537 1.00 94.06 108 GLN A CA 1
ATOM 873 C C . GLN A 1 108 ? 12.691 -9.313 -6.534 1.00 94.06 108 GLN A C 1
ATOM 875 O O . GLN A 1 108 ? 12.545 -10.327 -7.207 1.00 94.06 108 GLN A O 1
ATOM 880 N N . MET A 1 109 ? 11.902 -8.243 -6.674 1.00 93.31 109 MET A N 1
ATOM 881 C CA . MET A 1 109 ? 10.799 -8.158 -7.640 1.00 93.31 109 MET A CA 1
ATOM 882 C C . MET A 1 109 ? 11.312 -8.259 -9.081 1.00 93.31 109 MET A C 1
ATOM 884 O O . MET A 1 109 ? 10.760 -9.016 -9.873 1.00 93.31 109 MET A O 1
ATOM 888 N N . VAL A 1 110 ? 12.409 -7.571 -9.415 1.00 94.25 110 VAL A N 1
ATOM 889 C CA . VAL A 1 110 ? 13.057 -7.690 -10.732 1.00 94.25 110 VAL A CA 1
ATOM 890 C C . VAL A 1 110 ? 13.510 -9.127 -10.989 1.00 94.25 110 VAL A C 1
ATOM 892 O O . VAL A 1 110 ? 13.207 -9.675 -12.044 1.00 94.25 110 VAL A O 1
ATOM 895 N N . LYS A 1 111 ? 14.163 -9.771 -10.012 1.00 94.44 111 LYS A N 1
ATOM 896 C CA . LYS A 1 111 ? 14.563 -11.188 -10.110 1.00 94.44 111 LYS A CA 1
ATOM 897 C C . LYS A 1 111 ? 13.376 -12.146 -10.237 1.00 94.44 111 LYS A C 1
ATOM 899 O O . LYS A 1 111 ? 13.523 -13.199 -10.843 1.00 94.44 111 LYS A O 1
ATOM 904 N N . ALA A 1 112 ? 12.232 -11.795 -9.656 1.00 94.31 112 ALA A N 1
ATOM 905 C CA . ALA A 1 112 ? 11.008 -12.587 -9.700 1.00 94.31 112 ALA A CA 1
ATOM 906 C C . ALA A 1 112 ? 10.184 -12.388 -10.986 1.00 94.31 112 ALA A C 1
ATOM 908 O O . ALA A 1 112 ? 9.166 -13.055 -11.136 1.00 94.31 112 ALA A O 1
ATOM 909 N N . GLY A 1 113 ? 10.612 -11.513 -11.905 1.00 93.44 113 GLY A N 1
ATOM 910 C CA . GLY A 1 113 ? 9.937 -11.306 -13.189 1.00 93.44 113 GLY A CA 1
ATOM 911 C C . GLY A 1 113 ? 9.107 -10.025 -13.294 1.00 93.44 113 GLY A C 1
ATOM 912 O O . GLY A 1 113 ? 8.254 -9.947 -14.169 1.00 93.44 113 GLY A O 1
ATOM 913 N N . LEU A 1 114 ? 9.364 -8.991 -12.477 1.00 93.06 114 LEU A N 1
ATOM 914 C CA . LEU A 1 114 ? 8.670 -7.691 -12.593 1.00 93.06 114 LEU A CA 1
ATOM 915 C C . LEU A 1 114 ? 8.676 -7.147 -14.025 1.00 93.06 114 LEU A C 1
ATOM 917 O O . LEU A 1 114 ? 7.678 -6.611 -14.491 1.00 93.06 114 LEU A O 1
ATOM 921 N N . VAL A 1 115 ? 9.803 -7.270 -14.728 1.00 93.00 115 VAL A N 1
ATOM 922 C CA . VAL A 1 115 ? 9.924 -6.780 -16.108 1.00 93.00 115 VAL A CA 1
ATOM 923 C C . VAL A 1 115 ? 8.972 -7.541 -17.034 1.00 93.00 115 VAL A C 1
ATOM 925 O O . VAL A 1 115 ? 8.327 -6.934 -17.886 1.00 93.00 115 VAL A O 1
ATOM 928 N N . ASP A 1 116 ? 8.832 -8.850 -16.826 1.00 91.25 116 ASP A N 1
ATOM 929 C CA . ASP A 1 116 ? 7.940 -9.704 -17.608 1.00 91.25 116 ASP A CA 1
ATOM 930 C C . ASP A 1 116 ? 6.465 -9.415 -17.314 1.00 91.25 116 ASP A C 1
ATOM 932 O O . ASP A 1 116 ? 5.648 -9.427 -18.234 1.00 91.25 116 ASP A O 1
ATOM 936 N N . GLU A 1 117 ? 6.122 -9.110 -16.061 1.00 88.94 117 GLU A N 1
ATOM 937 C CA . GLU A 1 117 ? 4.778 -8.666 -15.673 1.00 88.94 117 GLU A CA 1
ATOM 938 C C . GLU A 1 117 ? 4.423 -7.329 -16.333 1.00 88.94 117 GLU A C 1
ATOM 940 O O . GLU A 1 117 ? 3.365 -7.200 -16.950 1.00 88.94 117 GLU A O 1
ATOM 945 N N . VAL A 1 118 ? 5.319 -6.338 -16.267 1.00 90.19 118 VAL A N 1
ATOM 946 C CA . VAL A 1 118 ? 5.069 -5.018 -16.867 1.00 90.19 118 VAL A CA 1
ATOM 947 C C . VAL A 1 118 ? 4.985 -5.111 -18.391 1.00 90.19 118 VAL A C 1
ATOM 949 O O . VAL A 1 118 ? 4.153 -4.439 -18.999 1.00 90.19 118 VAL A O 1
ATOM 952 N N . ARG A 1 119 ? 5.777 -5.989 -19.019 1.00 88.50 119 ARG A N 1
ATOM 953 C CA . ARG A 1 119 ? 5.712 -6.227 -20.468 1.00 88.50 119 ARG A CA 1
ATOM 954 C C . ARG A 1 119 ? 4.335 -6.729 -20.917 1.00 88.50 119 ARG A C 1
ATOM 956 O O . ARG A 1 119 ? 3.896 -6.364 -22.001 1.00 88.50 119 ARG A O 1
ATOM 963 N N . GLN A 1 120 ? 3.627 -7.512 -20.099 1.00 85.44 120 GLN A N 1
ATOM 964 C CA . GLN A 1 120 ? 2.293 -8.033 -20.447 1.00 85.44 120 GLN A CA 1
ATOM 965 C C . GLN A 1 120 ? 1.211 -6.949 -20.521 1.00 85.44 120 GLN A C 1
ATOM 967 O O . GLN A 1 120 ? 0.231 -7.117 -21.242 1.00 85.44 120 GLN A O 1
ATOM 972 N N . ILE A 1 121 ? 1.385 -5.847 -19.790 1.00 81.94 121 ILE A N 1
ATOM 973 C CA . ILE A 1 121 ? 0.451 -4.710 -19.779 1.00 81.94 121 ILE A CA 1
ATOM 974 C C . ILE A 1 121 ? 0.970 -3.511 -20.582 1.00 81.94 121 ILE A C 1
ATOM 976 O O . ILE A 1 121 ? 0.340 -2.453 -20.598 1.00 81.94 121 ILE A O 1
ATOM 980 N N . PHE A 1 122 ? 2.133 -3.652 -21.222 1.00 83.50 122 PHE A N 1
ATOM 981 C CA . PHE A 1 122 ? 2.743 -2.598 -22.016 1.00 83.50 122 PHE A CA 1
ATOM 982 C C . PHE A 1 122 ? 1.972 -2.372 -23.316 1.00 83.50 122 PHE A C 1
ATOM 984 O O . PHE A 1 122 ? 1.585 -3.312 -24.009 1.00 83.50 122 PHE A O 1
ATOM 991 N N . ILE A 1 123 ? 1.789 -1.100 -23.663 1.00 75.50 123 ILE A N 1
ATOM 992 C CA . ILE A 1 123 ? 1.110 -0.680 -24.884 1.00 75.50 123 ILE A CA 1
ATOM 993 C C . ILE A 1 123 ? 2.095 0.139 -25.699 1.00 75.50 123 ILE A C 1
ATOM 995 O O . ILE A 1 123 ? 2.548 1.198 -25.268 1.00 75.50 123 ILE A O 1
ATOM 999 N N . ALA A 1 124 ? 2.423 -0.375 -26.883 1.00 71.19 124 ALA A N 1
ATOM 1000 C CA . ALA A 1 124 ? 3.413 0.229 -27.766 1.00 71.19 124 ALA A CA 1
ATOM 1001 C C . ALA A 1 124 ? 2.937 1.554 -28.391 1.00 71.19 124 ALA A C 1
ATOM 1003 O O . ALA A 1 124 ? 3.769 2.341 -28.848 1.00 71.19 124 ALA A O 1
ATOM 1004 N N . ASP A 1 125 ? 1.628 1.824 -28.377 1.00 73.12 125 ASP A N 1
ATOM 1005 C CA . ASP A 1 125 ? 1.057 3.050 -28.930 1.00 73.12 125 ASP A CA 1
ATOM 1006 C C . ASP A 1 125 ? 1.590 4.309 -28.227 1.00 73.12 125 ASP A C 1
ATOM 1008 O O . ASP A 1 125 ? 1.893 4.326 -27.029 1.00 73.12 125 ASP A O 1
ATOM 1012 N N . ALA A 1 126 ? 1.712 5.389 -29.001 1.00 63.31 126 ALA A N 1
ATOM 1013 C CA . ALA A 1 126 ? 2.229 6.676 -28.536 1.00 63.31 126 ALA A CA 1
ATOM 1014 C C . ALA A 1 126 ? 1.306 7.373 -27.513 1.00 63.31 126 ALA A C 1
ATOM 1016 O O . ALA A 1 126 ? 1.767 8.238 -26.774 1.00 63.31 126 ALA A O 1
ATOM 1017 N N . ASP A 1 127 ? 0.037 6.958 -27.436 1.00 64.06 127 ASP A N 1
ATOM 1018 C CA . ASP A 1 127 ? -0.994 7.525 -26.556 1.00 64.06 127 ASP A CA 1
ATOM 1019 C C . ASP A 1 127 ? -1.164 6.737 -25.240 1.00 64.06 127 ASP A C 1
ATOM 1021 O O . ASP A 1 127 ? -2.232 6.754 -24.621 1.00 64.06 127 ASP A O 1
ATOM 1025 N N . ALA A 1 128 ? -0.135 6.003 -24.803 1.00 71.00 128 ALA A N 1
ATOM 1026 C CA . ALA A 1 128 ? -0.176 5.253 -23.551 1.00 71.00 128 ALA A CA 1
ATOM 1027 C C . ALA A 1 128 ? -0.425 6.185 -22.345 1.00 71.00 128 ALA A C 1
ATOM 1029 O O . ALA A 1 128 ? 0.451 6.918 -21.887 1.00 71.00 128 ALA A O 1
ATOM 1030 N N . ASP A 1 129 ? -1.650 6.147 -21.817 1.00 80.12 129 ASP A N 1
ATOM 1031 C CA . ASP A 1 129 ? -2.067 6.952 -20.670 1.00 80.12 129 ASP A CA 1
ATOM 1032 C C . ASP A 1 129 ? -1.690 6.265 -19.345 1.00 80.12 129 ASP A C 1
ATOM 1034 O O . ASP A 1 129 ? -2.404 5.394 -18.841 1.00 80.12 129 ASP A O 1
ATOM 1038 N N . TYR A 1 130 ? -0.561 6.673 -18.763 1.00 83.19 130 TYR A N 1
ATOM 1039 C CA . TYR A 1 130 ? -0.093 6.218 -17.445 1.00 83.19 130 TYR A CA 1
ATOM 1040 C C . TYR A 1 130 ? -0.809 6.894 -16.269 1.00 83.19 130 TYR A C 1
ATOM 1042 O O . TYR A 1 130 ? -0.458 6.685 -15.107 1.00 83.19 130 TYR A O 1
ATOM 1050 N N . THR A 1 131 ? -1.830 7.706 -16.548 1.00 82.38 131 THR A N 1
ATOM 1051 C CA . THR A 1 131 ? -2.637 8.377 -15.532 1.00 82.38 131 THR A CA 1
ATOM 1052 C C . THR A 1 131 ? -3.928 7.633 -15.234 1.00 82.38 131 THR A C 1
ATOM 1054 O O . THR A 1 131 ? -4.798 8.219 -14.602 1.00 82.38 131 THR A O 1
ATOM 1057 N N . LYS A 1 132 ? -4.084 6.355 -15.603 1.00 80.69 132 LYS A N 1
ATOM 1058 C CA . LYS A 1 132 ? -5.309 5.573 -15.345 1.00 80.69 132 LYS A CA 1
ATOM 1059 C C . LYS A 1 132 ? -5.042 4.150 -14.868 1.00 80.69 132 LYS A C 1
ATOM 1061 O O . LYS A 1 132 ? -4.040 3.539 -15.237 1.00 80.69 132 LYS A O 1
ATOM 1066 N N . GLY A 1 133 ? -5.967 3.641 -14.060 1.00 80.44 133 GLY A N 1
ATOM 1067 C CA . GLY A 1 133 ? -6.057 2.250 -13.635 1.00 80.44 133 GLY A CA 1
ATOM 1068 C C . GLY A 1 133 ? -4.747 1.693 -13.091 1.00 80.44 133 GLY A C 1
ATOM 1069 O O . GLY A 1 133 ? -4.002 2.364 -12.366 1.00 80.44 133 GLY A O 1
ATOM 1070 N N . ILE A 1 134 ? -4.442 0.457 -13.487 1.00 82.12 134 ILE A N 1
ATOM 1071 C CA . ILE A 1 134 ? -3.232 -0.254 -13.066 1.00 82.12 134 ILE A CA 1
ATOM 1072 C C . ILE A 1 134 ? -1.951 0.402 -13.593 1.00 82.12 134 ILE A C 1
ATOM 1074 O O . ILE A 1 134 ? -0.884 0.216 -13.008 1.00 82.12 134 ILE A O 1
ATOM 1078 N N . ARG A 1 135 ? -2.039 1.215 -14.653 1.00 84.69 135 ARG A N 1
ATOM 1079 C CA . ARG A 1 135 ? -0.881 1.838 -15.313 1.00 84.69 135 ARG A CA 1
ATOM 1080 C C . ARG A 1 135 ? -0.243 2.948 -14.475 1.00 84.69 135 ARG A C 1
ATOM 1082 O O . ARG A 1 135 ? 0.901 3.306 -14.730 1.00 84.69 135 ARG A O 1
ATOM 1089 N N . ARG A 1 136 ? -0.941 3.439 -13.441 1.00 86.62 136 ARG A N 1
ATOM 1090 C CA . ARG A 1 136 ? -0.385 4.349 -12.421 1.00 86.62 136 ARG A CA 1
ATOM 1091 C C . ARG A 1 136 ? 0.612 3.661 -11.480 1.00 86.62 136 ARG A C 1
ATOM 1093 O O . ARG A 1 136 ? 1.320 4.344 -10.742 1.00 86.62 136 ARG A O 1
ATOM 1100 N N . SER A 1 137 ? 0.621 2.327 -11.438 1.00 89.56 137 SER A N 1
ATOM 1101 C CA . SER A 1 137 ? 1.447 1.554 -10.506 1.00 89.56 137 SER A CA 1
ATOM 1102 C C . SER A 1 137 ? 2.931 1.852 -10.703 1.00 89.56 137 SER A C 1
ATOM 1104 O O . SER A 1 137 ? 3.436 1.768 -11.820 1.00 89.56 137 SER A O 1
ATOM 1106 N N . ILE A 1 138 ? 3.642 2.141 -9.607 1.00 91.81 138 ILE A N 1
ATOM 1107 C CA . ILE A 1 138 ? 5.105 2.285 -9.621 1.00 91.81 138 ILE A CA 1
ATOM 1108 C C . ILE A 1 138 ? 5.713 0.999 -10.186 1.00 91.81 138 ILE A C 1
ATOM 1110 O O . ILE A 1 138 ? 5.429 -0.093 -9.695 1.00 91.81 138 ILE A O 1
ATOM 1114 N N . GLY A 1 139 ? 6.546 1.137 -11.209 1.00 92.50 139 GLY A N 1
ATOM 1115 C CA . GLY A 1 139 ? 7.048 0.040 -12.026 1.00 92.50 139 GLY A CA 1
ATOM 1116 C C . GLY A 1 139 ? 6.628 0.168 -13.480 1.00 92.50 139 GLY A C 1
ATOM 1117 O O . GLY A 1 139 ? 7.436 -0.105 -14.363 1.00 92.50 139 GLY A O 1
ATOM 1118 N N . VAL A 1 140 ? 5.394 0.610 -13.736 1.00 91.69 140 VAL A N 1
ATOM 1119 C CA . VAL A 1 140 ? 4.834 0.646 -15.089 1.00 91.69 140 VAL A CA 1
ATOM 1120 C C . VAL A 1 140 ? 5.341 1.864 -15.870 1.00 91.69 140 VAL A C 1
ATOM 1122 O O . VAL A 1 140 ? 5.989 1.657 -16.898 1.00 91.69 140 VAL A O 1
ATOM 1125 N N . PRO A 1 141 ? 5.166 3.118 -15.397 1.00 92.19 141 PRO A N 1
ATOM 1126 C CA . PRO A 1 141 ? 5.674 4.285 -16.122 1.00 92.19 141 PRO A CA 1
ATOM 1127 C C . PRO A 1 141 ? 7.203 4.301 -16.232 1.00 92.19 141 PRO A C 1
ATOM 1129 O O . PRO A 1 141 ? 7.758 4.749 -17.231 1.00 92.19 141 PRO A O 1
ATOM 1132 N N . GLU A 1 142 ? 7.912 3.807 -15.213 1.00 94.94 142 GLU A N 1
ATOM 1133 C CA . GLU A 1 142 ? 9.377 3.793 -15.190 1.00 94.94 142 GLU A CA 1
ATOM 1134 C C . GLU A 1 142 ? 9.977 2.833 -16.223 1.00 94.94 142 GLU A C 1
ATOM 1136 O O . GLU A 1 142 ? 11.096 3.064 -16.692 1.00 94.94 142 GLU A O 1
ATOM 1141 N N . MET A 1 143 ? 9.255 1.767 -16.577 1.00 93.69 143 MET A N 1
ATOM 1142 C CA . MET A 1 143 ? 9.706 0.763 -17.544 1.00 93.69 143 MET A CA 1
ATOM 1143 C C . MET A 1 143 ? 9.344 1.092 -18.989 1.00 93.69 143 MET A C 1
ATOM 1145 O O . MET A 1 143 ? 9.919 0.478 -19.883 1.00 93.69 143 MET A O 1
ATOM 1149 N N . ASP A 1 144 ? 8.479 2.079 -19.243 1.00 91.06 144 ASP A N 1
ATOM 1150 C CA . ASP A 1 144 ? 8.065 2.466 -20.600 1.00 91.06 144 ASP A CA 1
ATOM 1151 C C . ASP A 1 144 ? 9.270 2.697 -21.526 1.00 91.06 144 ASP A C 1
ATOM 1153 O O . ASP A 1 144 ? 9.390 2.063 -22.574 1.00 91.06 144 ASP A O 1
ATOM 1157 N N . LYS A 1 145 ? 10.227 3.527 -21.088 1.00 90.81 145 LYS A N 1
ATOM 1158 C CA . LYS A 1 145 ? 11.426 3.835 -21.879 1.00 90.81 145 LYS A CA 1
ATOM 1159 C C . LYS A 1 145 ? 12.248 2.584 -22.199 1.00 90.81 145 LYS A C 1
ATOM 1161 O O . LYS A 1 145 ? 12.743 2.452 -23.314 1.00 90.81 145 LYS A O 1
ATOM 1166 N N . TYR A 1 146 ? 12.412 1.687 -21.228 1.00 92.94 146 TYR A N 1
ATOM 1167 C CA . TYR A 1 146 ? 13.151 0.444 -21.433 1.00 92.94 146 TYR A CA 1
ATOM 1168 C C . TYR A 1 146 ? 12.442 -0.461 -22.443 1.00 92.94 146 TYR A C 1
ATOM 1170 O O . TYR A 1 146 ? 13.083 -0.938 -23.372 1.00 92.94 146 TYR A O 1
ATOM 1178 N N . LEU A 1 147 ? 11.128 -0.644 -22.308 1.00 91.38 147 LEU A N 1
ATOM 1179 C CA . LEU A 1 147 ? 10.348 -1.519 -23.183 1.00 91.38 147 LEU A CA 1
ATOM 1180 C C . LEU A 1 147 ? 10.273 -0.991 -24.622 1.00 91.38 147 LEU A C 1
ATOM 1182 O O . LEU A 1 147 ? 10.318 -1.777 -25.565 1.00 91.38 147 LEU A O 1
ATOM 1186 N N . ARG A 1 148 ? 10.248 0.334 -24.821 1.00 89.38 148 ARG A N 1
ATOM 1187 C CA . ARG A 1 148 ? 10.359 0.931 -26.163 1.00 89.38 148 ARG A CA 1
ATOM 1188 C C . ARG A 1 148 ? 11.710 0.621 -26.809 1.00 89.38 148 ARG A C 1
ATOM 1190 O O . ARG A 1 148 ? 11.749 0.158 -27.945 1.00 89.38 148 ARG A O 1
ATOM 1197 N N . GLU A 1 149 ? 12.808 0.809 -26.081 1.00 87.19 149 GLU A N 1
ATOM 1198 C CA . GLU A 1 149 ? 14.158 0.523 -26.593 1.00 87.19 149 GLU A CA 1
ATOM 1199 C C . GLU A 1 149 ? 14.447 -0.978 -26.726 1.00 87.19 149 GLU A C 1
ATOM 1201 O O . GLU A 1 149 ? 15.240 -1.380 -27.572 1.00 87.19 149 GLU A O 1
ATOM 1206 N N . GLU A 1 150 ? 13.780 -1.831 -25.947 1.00 86.12 150 GLU A N 1
ATOM 1207 C CA . GLU A 1 150 ? 13.856 -3.289 -26.091 1.00 86.12 150 GLU A CA 1
ATOM 1208 C C . GLU A 1 150 ? 13.386 -3.731 -27.487 1.00 86.12 150 GLU A C 1
ATOM 1210 O O . GLU A 1 150 ? 14.012 -4.594 -28.103 1.00 86.12 150 GLU A O 1
ATOM 1215 N N . THR A 1 151 ? 12.343 -3.086 -28.023 1.00 82.31 151 THR A N 1
ATOM 1216 C CA . THR A 1 151 ? 11.829 -3.358 -29.378 1.00 82.31 151 THR A CA 1
ATOM 1217 C C . THR A 1 151 ? 12.688 -2.773 -30.503 1.00 82.31 151 THR A C 1
ATOM 1219 O O . THR A 1 151 ? 12.509 -3.134 -31.668 1.00 82.31 151 THR A O 1
ATOM 1222 N N . ASN A 1 152 ? 13.642 -1.896 -30.177 1.00 82.19 152 ASN A N 1
ATOM 1223 C CA . ASN A 1 152 ? 14.528 -1.272 -31.148 1.00 82.19 152 ASN A CA 1
ATOM 1224 C C . ASN A 1 152 ? 15.662 -2.236 -31.551 1.00 82.19 152 ASN A C 1
ATOM 1226 O O . ASN A 1 152 ? 16.549 -2.566 -30.752 1.00 82.19 152 ASN A O 1
ATOM 1230 N N . LEU A 1 153 ? 15.632 -2.700 -32.804 1.00 74.50 153 LEU A N 1
ATOM 1231 C CA . LEU A 1 153 ? 16.600 -3.661 -33.349 1.00 74.50 153 LEU A CA 1
ATOM 1232 C C . LEU A 1 153 ? 17.992 -3.051 -33.576 1.00 74.50 153 LEU A C 1
ATOM 1234 O O . LEU A 1 153 ? 18.974 -3.787 -33.548 1.00 74.50 153 LEU A O 1
ATOM 1238 N N . ASP A 1 154 ? 18.081 -1.728 -33.733 1.00 77.19 154 ASP A N 1
ATOM 1239 C CA . ASP A 1 154 ? 19.344 -1.009 -33.955 1.00 77.19 154 ASP A CA 1
ATOM 1240 C C . ASP A 1 154 ? 20.046 -0.617 -32.641 1.00 77.19 154 ASP A C 1
ATOM 1242 O O . ASP A 1 154 ? 21.158 -0.086 -32.646 1.00 77.19 154 ASP A O 1
ATOM 1246 N N . GLY A 1 155 ? 19.390 -0.849 -31.499 1.00 73.38 155 GLY A N 1
ATOM 1247 C CA . GLY A 1 155 ? 19.906 -0.493 -30.183 1.00 73.38 155 GLY A CA 1
ATOM 1248 C C . GLY A 1 155 ? 21.006 -1.442 -29.705 1.00 73.38 155 GLY A C 1
ATOM 1249 O O . GLY A 1 155 ? 20.807 -2.655 -29.658 1.00 73.38 155 GLY A O 1
ATOM 1250 N N . ASP A 1 156 ? 22.129 -0.866 -29.278 1.00 86.00 156 ASP A N 1
ATOM 1251 C CA . ASP A 1 156 ? 23.243 -1.570 -28.642 1.00 86.00 156 ASP A CA 1
ATOM 1252 C C . ASP A 1 156 ? 22.843 -2.190 -27.283 1.00 86.00 156 ASP A C 1
ATOM 1254 O O . ASP A 1 156 ? 22.142 -1.572 -26.472 1.00 86.00 156 ASP A O 1
ATOM 1258 N N . ASP A 1 157 ? 23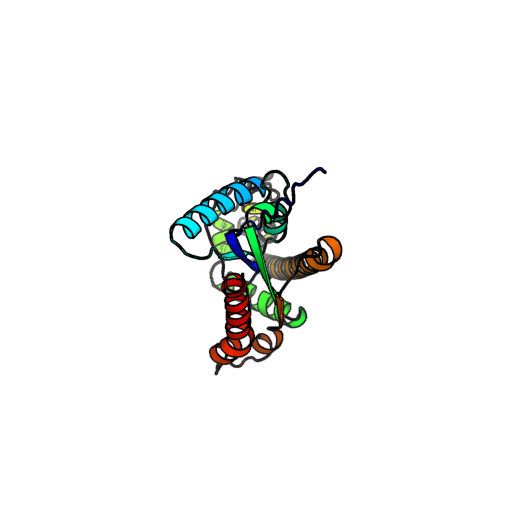.303 -3.417 -27.023 1.00 86.69 157 ASP A N 1
ATOM 1259 C CA . ASP A 1 157 ? 22.939 -4.197 -25.831 1.00 86.69 157 ASP A CA 1
ATOM 1260 C C . ASP A 1 157 ? 23.397 -3.529 -24.526 1.00 86.69 157 ASP A C 1
ATOM 1262 O O . ASP A 1 157 ? 22.694 -3.580 -23.510 1.00 86.69 157 ASP A O 1
ATOM 1266 N N . GLU A 1 158 ? 24.551 -2.857 -24.541 1.00 88.75 158 GLU A N 1
ATOM 1267 C CA . GLU A 1 158 ? 25.042 -2.123 -23.374 1.00 88.75 158 GLU A CA 1
ATOM 1268 C C . GLU A 1 158 ? 24.128 -0.929 -23.068 1.00 88.75 158 GLU A C 1
ATOM 1270 O O . GLU A 1 158 ? 23.740 -0.710 -21.917 1.00 88.75 158 GLU A O 1
ATOM 1275 N N . SER A 1 159 ? 23.688 -0.218 -24.105 1.00 88.69 159 SER A N 1
ATOM 1276 C CA . SER A 1 159 ? 22.726 0.881 -23.988 1.00 88.69 159 SER A CA 1
ATOM 1277 C C . SER A 1 159 ? 21.386 0.410 -23.405 1.00 88.69 159 SER A C 1
ATOM 1279 O O . SER A 1 159 ? 20.874 1.024 -22.464 1.00 88.69 159 SER A O 1
ATOM 1281 N N . LYS A 1 160 ? 20.848 -0.727 -23.871 1.00 89.81 160 LYS A N 1
ATOM 1282 C CA . LYS A 1 160 ? 19.614 -1.332 -23.325 1.00 89.81 160 LYS A CA 1
ATOM 1283 C C . LYS A 1 160 ? 19.761 -1.680 -21.844 1.00 89.81 160 LYS A C 1
ATOM 1285 O O . LYS A 1 160 ? 18.873 -1.384 -21.038 1.00 89.81 160 LYS A O 1
ATOM 1290 N N . ARG A 1 161 ? 20.911 -2.242 -21.456 1.00 91.44 161 ARG A N 1
ATOM 1291 C CA . ARG A 1 161 ? 21.224 -2.564 -20.057 1.00 91.44 161 ARG A CA 1
ATOM 1292 C C . ARG A 1 161 ? 21.284 -1.315 -19.178 1.00 91.44 161 ARG A C 1
ATOM 1294 O O . ARG A 1 161 ? 20.754 -1.331 -18.066 1.00 91.44 161 ARG A O 1
ATOM 1301 N N . MET A 1 162 ? 21.897 -0.234 -19.661 1.00 93.25 162 MET A N 1
ATOM 1302 C CA . MET A 1 162 ? 21.951 1.033 -18.925 1.00 93.25 162 MET A CA 1
ATOM 1303 C C . MET A 1 162 ? 20.556 1.623 -18.699 1.00 93.25 162 MET A C 1
ATOM 1305 O O . MET A 1 162 ? 20.264 2.101 -17.601 1.00 93.25 162 MET A O 1
ATOM 1309 N N . ILE A 1 163 ? 19.674 1.552 -19.700 1.00 94.31 163 ILE A N 1
ATOM 1310 C CA . ILE A 1 163 ? 18.296 2.044 -19.582 1.00 94.31 163 ILE A CA 1
ATOM 1311 C C . ILE A 1 163 ? 17.508 1.210 -18.572 1.00 94.31 163 ILE A C 1
ATOM 1313 O O . ILE A 1 163 ? 16.861 1.788 -17.702 1.00 94.31 163 ILE A O 1
ATOM 1317 N N . LEU A 1 164 ? 17.633 -0.121 -18.605 1.00 94.81 164 LEU A N 1
ATOM 1318 C CA . LEU A 1 164 ? 17.004 -0.993 -17.610 1.00 94.81 164 LEU A CA 1
ATOM 1319 C C . LEU A 1 164 ? 17.440 -0.633 -16.182 1.00 94.81 164 LEU A C 1
ATOM 1321 O O . LEU A 1 164 ? 16.606 -0.480 -15.290 1.00 94.81 164 LEU A O 1
ATOM 1325 N N . GLN A 1 165 ? 18.744 -0.447 -15.959 1.00 95.88 165 GLN A N 1
ATOM 1326 C CA . GLN A 1 165 ? 19.276 -0.058 -14.647 1.00 95.88 165 GLN A CA 1
ATOM 1327 C C . GLN A 1 165 ? 18.770 1.319 -14.194 1.00 95.88 165 GLN A C 1
ATOM 1329 O O . GLN A 1 165 ? 18.444 1.509 -13.016 1.00 95.88 165 GLN A O 1
ATOM 1334 N N . ALA A 1 166 ? 18.655 2.274 -15.119 1.00 96.75 166 ALA A N 1
ATOM 1335 C CA . ALA A 1 166 ? 18.075 3.583 -14.839 1.00 96.75 166 ALA A CA 1
ATOM 1336 C C . ALA A 1 166 ? 16.587 3.473 -14.461 1.00 96.75 166 ALA A C 1
ATOM 1338 O O . ALA A 1 166 ? 16.164 4.074 -13.470 1.00 96.75 166 ALA A O 1
ATOM 1339 N 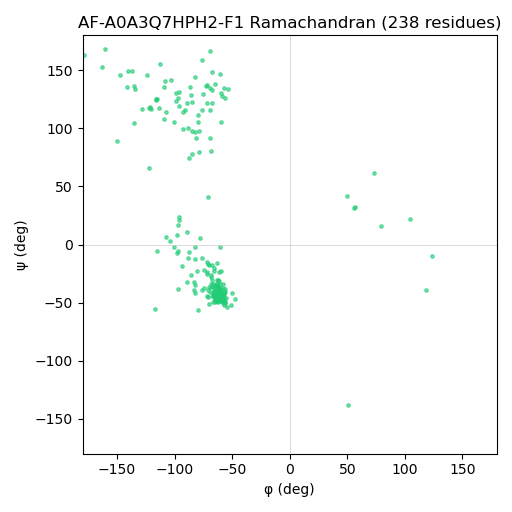N . SER A 1 167 ? 15.812 2.658 -15.180 1.00 96.50 167 SER A N 1
ATOM 1340 C CA . SER A 1 167 ? 14.402 2.398 -14.881 1.00 96.50 167 SER A CA 1
ATOM 1341 C C . SER A 1 167 ? 14.223 1.728 -13.512 1.00 96.50 167 SER A C 1
ATOM 1343 O O . SER A 1 167 ? 13.418 2.197 -12.709 1.00 96.50 167 SER A O 1
ATOM 1345 N N . ILE A 1 168 ? 15.030 0.716 -13.169 1.00 96.62 168 ILE A N 1
ATOM 1346 C CA . ILE A 1 168 ? 15.012 0.076 -11.837 1.00 96.62 168 ILE A CA 1
ATOM 1347 C C . ILE A 1 168 ? 15.346 1.094 -10.738 1.00 96.62 168 ILE A C 1
ATOM 1349 O O . ILE A 1 168 ? 14.680 1.154 -9.702 1.00 96.62 168 ILE A O 1
ATOM 1353 N N . SER A 1 169 ? 16.350 1.943 -10.966 1.00 96.94 169 SER A N 1
ATOM 1354 C CA . SER A 1 169 ? 16.720 3.007 -10.025 1.00 96.94 169 SER A CA 1
ATOM 1355 C C . SER A 1 169 ? 15.586 4.019 -9.827 1.00 96.94 169 SER A C 1
ATOM 1357 O O . SER A 1 169 ? 15.367 4.493 -8.707 1.00 96.94 169 SER A O 1
ATOM 1359 N N . SER A 1 170 ? 14.829 4.314 -10.889 1.00 97.12 170 SER A N 1
ATOM 1360 C CA . SER A 1 170 ? 13.631 5.154 -10.830 1.00 97.12 170 SER A CA 1
ATOM 1361 C C . SER A 1 170 ? 12.519 4.505 -10.001 1.00 97.12 170 SER A C 1
ATOM 1363 O O . SER A 1 170 ? 11.958 5.172 -9.134 1.00 97.12 170 SER A O 1
ATOM 1365 N N . ILE A 1 171 ? 12.263 3.200 -10.169 1.00 96.44 171 ILE A N 1
ATOM 1366 C CA . ILE A 1 171 ? 11.292 2.448 -9.347 1.00 96.44 171 ILE A CA 1
ATOM 1367 C C . ILE A 1 171 ? 11.653 2.550 -7.866 1.00 96.44 171 ILE A C 1
ATOM 1369 O O . ILE A 1 171 ? 10.805 2.887 -7.036 1.00 96.44 171 ILE A O 1
ATOM 1373 N N . LYS A 1 172 ? 12.923 2.303 -7.520 1.00 96.06 172 LYS A N 1
ATOM 1374 C CA . LYS A 1 172 ? 13.414 2.422 -6.138 1.00 96.06 172 LYS A CA 1
ATOM 1375 C C . LYS A 1 172 ? 13.173 3.827 -5.592 1.00 96.06 172 LYS A C 1
ATOM 1377 O O . LYS A 1 172 ? 12.584 3.994 -4.525 1.00 96.06 172 LYS A O 1
ATOM 1382 N N . ARG A 1 173 ? 13.561 4.857 -6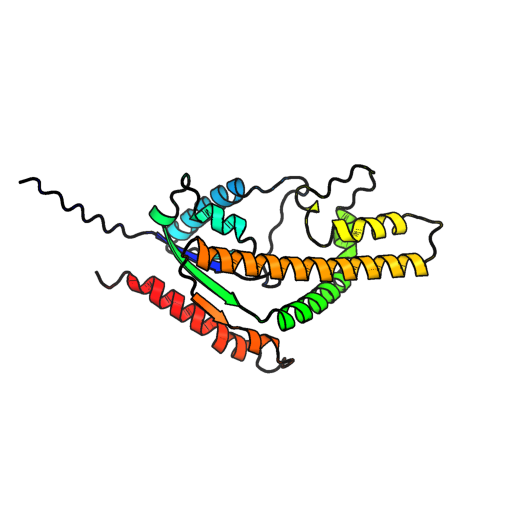.352 1.00 96.31 173 ARG A N 1
ATOM 1383 C CA . ARG A 1 173 ? 13.354 6.263 -5.981 1.00 96.31 173 ARG A CA 1
ATOM 1384 C C . ARG A 1 173 ? 11.877 6.588 -5.754 1.00 96.31 173 ARG A C 1
ATOM 1386 O O . ARG A 1 173 ? 11.552 7.153 -4.711 1.00 96.31 173 ARG A O 1
ATOM 1393 N N . ASN A 1 174 ? 11.002 6.239 -6.690 1.00 96.12 174 ASN A N 1
ATOM 1394 C CA . ASN A 1 174 ? 9.579 6.557 -6.605 1.00 96.12 174 ASN A CA 1
ATOM 1395 C C . ASN A 1 174 ? 8.893 5.777 -5.478 1.00 96.12 174 ASN A C 1
ATOM 1397 O O . ASN A 1 174 ? 8.051 6.334 -4.777 1.00 96.12 174 ASN A O 1
ATOM 1401 N N . THR A 1 175 ? 9.321 4.541 -5.207 1.00 93.81 175 THR A N 1
ATOM 1402 C CA . THR A 1 175 ? 8.826 3.770 -4.057 1.00 93.81 175 THR A CA 1
ATOM 1403 C C . THR A 1 175 ? 9.239 4.412 -2.729 1.00 93.81 175 THR A C 1
ATOM 1405 O O . THR A 1 175 ? 8.422 4.502 -1.816 1.00 93.81 175 THR A O 1
ATOM 1408 N N . ARG A 1 176 ? 10.467 4.940 -2.614 1.00 93.38 176 ARG A N 1
ATOM 1409 C CA . ARG A 1 176 ? 10.882 5.709 -1.425 1.00 93.38 176 ARG A CA 1
ATOM 1410 C C . ARG A 1 176 ? 10.059 6.985 -1.249 1.00 93.38 176 ARG A C 1
ATOM 1412 O O . ARG A 1 176 ? 9.624 7.273 -0.140 1.00 93.38 176 ARG A O 1
ATOM 1419 N N . MET A 1 177 ? 9.789 7.711 -2.337 1.00 93.50 177 MET A N 1
ATOM 1420 C CA . MET A 1 177 ? 8.903 8.882 -2.303 1.00 93.50 177 MET A CA 1
ATOM 1421 C C . MET A 1 177 ? 7.483 8.512 -1.861 1.00 93.50 177 MET A C 1
ATOM 1423 O O . MET A 1 177 ? 6.883 9.238 -1.073 1.00 93.50 177 MET A O 1
ATOM 1427 N N . LEU A 1 178 ? 6.956 7.369 -2.315 1.00 92.12 178 LEU A N 1
ATOM 1428 C CA . LEU A 1 178 ? 5.659 6.863 -1.869 1.00 92.12 178 LEU A CA 1
ATOM 1429 C C . LEU A 1 178 ? 5.638 6.618 -0.356 1.00 92.12 178 LEU A C 1
ATOM 1431 O O . LEU A 1 178 ? 4.664 6.998 0.288 1.00 92.12 178 LEU A O 1
ATOM 1435 N N . ILE A 1 179 ? 6.696 6.036 0.217 1.00 90.19 179 ILE A N 1
ATOM 1436 C CA . ILE A 1 179 ? 6.793 5.838 1.671 1.00 90.19 179 ILE A CA 1
ATOM 1437 C C . ILE A 1 179 ? 6.760 7.183 2.404 1.00 90.19 179 ILE A C 1
ATOM 1439 O O . ILE A 1 179 ? 5.983 7.325 3.347 1.00 90.19 179 ILE A O 1
ATOM 1443 N N . CYS A 1 180 ? 7.547 8.170 1.958 1.00 91.06 180 CYS A N 1
ATOM 1444 C CA . CYS A 1 180 ? 7.538 9.508 2.559 1.00 91.06 180 CYS A CA 1
ATOM 1445 C C . CYS A 1 180 ? 6.126 10.112 2.529 1.00 91.06 180 CYS A C 1
ATOM 1447 O O . CYS A 1 180 ? 5.598 10.514 3.560 1.00 91.06 180 CYS A O 1
ATOM 1449 N N . ASN A 1 181 ? 5.465 10.065 1.369 1.00 91.44 181 ASN A N 1
ATOM 1450 C CA . ASN A 1 181 ? 4.107 10.584 1.210 1.00 91.44 181 ASN A CA 1
ATOM 1451 C C . ASN A 1 181 ? 3.091 9.840 2.096 1.00 91.44 181 ASN A C 1
ATOM 1453 O O . ASN A 1 181 ? 2.157 10.448 2.619 1.00 91.44 181 ASN A O 1
ATOM 1457 N N . GLN A 1 182 ? 3.242 8.521 2.265 1.00 90.56 182 GLN A N 1
ATOM 1458 C CA . GLN A 1 182 ? 2.399 7.727 3.163 1.00 90.56 182 GLN A CA 1
ATOM 1459 C C . GLN A 1 182 ? 2.583 8.155 4.621 1.00 90.56 182 GLN A C 1
ATOM 1461 O O . GLN A 1 182 ? 1.582 8.285 5.329 1.00 90.56 182 GLN A O 1
ATOM 1466 N N . LEU A 1 183 ? 3.823 8.397 5.052 1.00 91.00 183 LEU A N 1
ATOM 1467 C CA . LEU A 1 183 ? 4.141 8.865 6.398 1.00 91.00 183 LEU A CA 1
ATOM 1468 C C . LEU A 1 183 ? 3.568 10.263 6.654 1.00 91.00 183 LEU A C 1
ATOM 1470 O O . LEU A 1 183 ? 2.834 10.442 7.626 1.00 91.00 183 LEU A O 1
ATOM 1474 N N . ASP A 1 184 ? 3.806 11.212 5.746 1.00 91.69 184 ASP A N 1
ATOM 1475 C CA . ASP A 1 184 ? 3.257 12.572 5.822 1.00 91.69 184 ASP A CA 1
ATOM 1476 C C . ASP A 1 184 ? 1.726 12.539 5.918 1.00 91.69 184 ASP A C 1
ATOM 1478 O O . ASP A 1 184 ? 1.105 13.245 6.715 1.00 91.69 184 ASP A O 1
ATOM 1482 N N . LYS A 1 185 ? 1.089 11.650 5.145 1.00 91.75 185 LYS A N 1
ATOM 1483 C CA . LYS A 1 185 ? -0.363 11.469 5.173 1.00 91.75 185 LYS A CA 1
ATOM 1484 C C . LYS A 1 185 ? -0.854 10.933 6.521 1.00 91.75 185 LYS A C 1
ATOM 1486 O O . LYS A 1 185 ? -1.878 11.414 6.996 1.00 91.75 185 LYS A O 1
ATOM 1491 N N . ILE A 1 186 ? -0.159 9.975 7.143 1.00 91.56 186 ILE A N 1
ATOM 1492 C CA . ILE A 1 186 ? -0.508 9.472 8.487 1.00 91.56 186 ILE A CA 1
ATOM 1493 C C . ILE A 1 186 ? -0.356 10.581 9.525 1.00 91.56 186 ILE A C 1
ATOM 1495 O O . ILE A 1 186 ? -1.267 10.797 10.322 1.00 91.56 186 ILE A O 1
ATOM 1499 N N . GLN A 1 187 ? 0.752 11.321 9.485 1.00 91.12 187 GLN A N 1
ATOM 1500 C CA . GLN A 1 187 ? 0.984 12.448 10.389 1.00 91.12 187 GLN A CA 1
ATOM 1501 C C . GLN A 1 187 ? -0.134 13.486 10.282 1.00 91.12 187 GLN A C 1
ATOM 1503 O O . GLN A 1 187 ? -0.629 13.960 11.302 1.00 91.12 187 GLN A O 1
ATOM 1508 N N . ARG A 1 188 ? -0.599 13.766 9.061 1.00 93.44 188 ARG A N 1
ATOM 1509 C CA . ARG A 1 188 ? -1.738 14.649 8.805 1.00 93.44 188 ARG A CA 1
ATOM 1510 C C . ARG A 1 188 ? -3.054 14.128 9.391 1.00 93.44 188 ARG A C 1
ATOM 1512 O O . ARG A 1 188 ? -3.832 14.906 9.931 1.00 93.44 188 ARG A O 1
ATOM 1519 N N . LEU A 1 189 ? -3.318 12.821 9.318 1.00 91.56 189 LEU A N 1
ATOM 1520 C CA . LEU A 1 189 ? -4.505 12.219 9.947 1.00 91.56 189 LEU A CA 1
ATOM 1521 C C . LEU A 1 189 ? -4.472 12.364 11.477 1.00 91.56 189 LEU A C 1
ATOM 1523 O O . LEU A 1 189 ? -5.503 12.601 12.102 1.00 91.56 189 LEU A O 1
ATOM 1527 N N . ILE A 1 190 ? -3.287 12.291 12.082 1.00 90.06 190 ILE A N 1
ATOM 1528 C CA . ILE A 1 190 ? -3.120 12.525 13.520 1.00 90.06 190 ILE A CA 1
ATOM 1529 C C . ILE A 1 190 ? -3.339 14.009 13.850 1.00 90.06 190 ILE A C 1
ATOM 1531 O O . ILE A 1 190 ? -4.116 14.331 14.745 1.00 90.06 190 ILE A O 1
ATOM 1535 N N . SER A 1 191 ? -2.667 14.916 13.135 1.00 91.19 191 SER A N 1
ATOM 1536 C CA . SER A 1 191 ? -2.602 16.336 13.501 1.00 91.19 191 SER A CA 1
ATOM 1537 C C . SER A 1 191 ? -3.805 17.168 13.059 1.00 91.19 191 SER A C 1
ATOM 1539 O O . SER A 1 191 ? -4.187 18.087 13.775 1.00 91.19 191 SER A O 1
ATOM 1541 N N . GLU A 1 192 ? -4.406 16.880 11.903 1.00 91.81 192 GLU A N 1
ATOM 1542 C CA . GLU A 1 192 ? -5.533 17.654 11.361 1.00 91.81 192 GLU A CA 1
ATOM 1543 C C . GLU A 1 192 ? -6.881 17.009 11.687 1.00 91.81 192 GLU A C 1
ATOM 1545 O O . GLU A 1 192 ? -7.854 17.713 11.955 1.00 91.81 192 GLU A O 1
ATOM 1550 N N . LYS A 1 193 ? -6.954 15.672 11.652 1.00 87.25 193 LYS A N 1
ATOM 1551 C CA . LYS A 1 193 ? -8.204 14.920 11.857 1.00 87.25 193 LYS A CA 1
ATOM 1552 C C . LYS A 1 193 ? -8.389 14.411 13.283 1.00 87.25 193 LYS A C 1
ATOM 1554 O O . LYS A 1 193 ? -9.453 13.890 13.598 1.00 87.25 193 LYS A O 1
ATOM 1559 N N . MET A 1 194 ? -7.388 14.587 14.149 1.00 89.31 194 MET A N 1
ATOM 1560 C CA . MET A 1 194 ? -7.418 14.155 15.552 1.00 89.31 194 MET A CA 1
ATOM 1561 C C . MET A 1 194 ? -7.709 12.657 15.711 1.00 89.31 194 MET A C 1
ATOM 1563 O O . MET A 1 194 ? -8.333 12.235 16.687 1.00 89.31 194 MET A O 1
ATOM 1567 N N . TRP A 1 195 ? -7.278 11.834 14.750 1.00 90.62 195 TRP A N 1
ATOM 1568 C CA . TRP A 1 195 ? -7.468 10.392 14.849 1.00 90.62 195 TRP A CA 1
ATOM 1569 C C . TRP A 1 195 ? -6.618 9.818 15.987 1.00 90.62 195 TRP A C 1
ATOM 1571 O O . TRP A 1 195 ? -5.420 10.088 16.095 1.00 90.62 195 TRP A O 1
ATOM 1581 N N . SER A 1 196 ? -7.231 8.977 16.822 1.00 90.81 196 SER A N 1
ATOM 1582 C CA . SER A 1 196 ? -6.525 8.262 17.886 1.00 90.81 196 SER A CA 1
ATOM 1583 C C . SER A 1 196 ? -5.853 7.013 17.312 1.00 90.81 196 SER A C 1
ATOM 1585 O O . SER A 1 196 ? -6.496 5.981 17.115 1.00 90.81 196 SER A O 1
ATOM 1587 N N . LEU A 1 197 ? -4.562 7.128 16.986 1.00 91.81 197 LEU A N 1
ATOM 1588 C CA . LEU A 1 197 ? -3.755 6.028 16.458 1.00 91.81 197 LEU A CA 1
ATOM 1589 C C . LEU A 1 197 ? -2.928 5.388 17.572 1.00 91.81 197 LEU A C 1
ATOM 1591 O O . LEU A 1 197 ? -2.184 6.059 18.287 1.00 91.81 197 LEU A O 1
ATOM 1595 N N . HIS A 1 198 ? -2.986 4.064 17.661 1.00 94.06 198 HIS A N 1
ATOM 1596 C CA . HIS A 1 198 ? -2.042 3.284 18.444 1.00 94.06 198 HIS A CA 1
ATOM 1597 C C . HIS A 1 198 ? -0.746 3.109 17.648 1.00 94.06 198 HIS A C 1
ATOM 1599 O O . HIS A 1 198 ? -0.692 2.342 16.685 1.00 94.06 198 HIS A O 1
ATOM 1605 N N . HIS A 1 199 ? 0.288 3.849 18.041 1.00 93.75 199 HIS A N 1
ATOM 1606 C CA . HIS A 1 199 ? 1.598 3.855 17.390 1.00 93.75 199 HIS A CA 1
ATOM 1607 C C . HIS A 1 199 ? 2.482 2.718 17.913 1.00 93.75 199 HIS A C 1
ATOM 1609 O O . HIS A 1 199 ? 2.729 2.613 19.114 1.00 93.75 199 HIS A O 1
ATOM 1615 N N . ILE A 1 200 ? 2.950 1.860 17.007 1.00 92.88 200 ILE A N 1
ATOM 1616 C CA . ILE A 1 200 ? 3.821 0.718 17.297 1.00 92.88 200 ILE A CA 1
ATOM 1617 C C . ILE A 1 200 ? 5.099 0.876 16.485 1.00 92.88 200 ILE A C 1
ATOM 1619 O O . ILE A 1 200 ? 5.065 0.848 15.259 1.00 92.88 200 ILE A O 1
ATOM 1623 N N . ILE A 1 201 ? 6.235 1.001 17.166 1.00 91.31 201 ILE A N 1
ATOM 1624 C CA . ILE A 1 201 ? 7.537 1.177 16.521 1.00 91.31 201 ILE A CA 1
ATOM 1625 C C . ILE A 1 201 ? 8.175 -0.196 16.293 1.00 91.31 201 ILE A C 1
ATOM 1627 O O . ILE A 1 201 ? 8.526 -0.894 17.240 1.00 91.31 201 ILE A O 1
ATOM 1631 N N . ALA A 1 202 ? 8.367 -0.563 15.029 1.00 89.88 202 ALA A N 1
ATOM 1632 C CA . ALA A 1 202 ? 8.941 -1.836 14.602 1.00 89.88 202 ALA A CA 1
ATOM 1633 C C . ALA A 1 202 ? 10.374 -1.709 14.048 1.00 89.88 202 ALA A C 1
ATOM 1635 O O . ALA A 1 202 ? 10.940 -2.690 13.575 1.00 89.88 202 ALA A O 1
ATOM 1636 N N . THR A 1 203 ? 10.990 -0.523 14.123 1.00 88.31 203 THR A N 1
ATOM 1637 C CA . THR A 1 203 ? 12.319 -0.219 13.555 1.00 88.31 203 THR A CA 1
ATOM 1638 C C . THR A 1 203 ? 13.392 -1.260 13.869 1.00 88.31 203 THR A C 1
ATOM 1640 O O . THR A 1 203 ? 14.117 -1.679 12.970 1.00 88.31 203 THR A O 1
ATOM 1643 N N . ASN A 1 204 ? 13.499 -1.690 15.128 1.00 84.50 204 ASN A N 1
ATOM 1644 C CA . ASN A 1 204 ? 14.584 -2.573 15.563 1.00 84.50 204 ASN A CA 1
ATOM 1645 C C . ASN A 1 204 ? 14.497 -3.974 14.945 1.00 84.50 204 ASN A C 1
ATOM 1647 O O . ASN A 1 204 ? 15.533 -4.563 14.666 1.00 84.50 204 ASN A O 1
ATOM 1651 N N . ILE A 1 205 ? 13.285 -4.459 14.647 1.00 84.31 205 ILE A N 1
ATOM 1652 C CA . ILE A 1 205 ? 13.073 -5.750 13.971 1.00 84.31 205 ILE A CA 1
ATOM 1653 C C . ILE A 1 205 ? 13.709 -5.743 12.579 1.00 84.31 205 ILE A C 1
ATOM 1655 O O . ILE A 1 205 ? 14.160 -6.764 12.079 1.00 84.31 205 ILE A O 1
ATOM 1659 N N . PHE A 1 206 ? 13.741 -4.574 11.945 1.00 78.69 206 PHE A N 1
ATOM 1660 C CA . PHE A 1 206 ? 14.189 -4.420 10.570 1.00 78.69 206 PHE A CA 1
ATOM 1661 C C . PHE A 1 206 ? 15.642 -3.950 10.438 1.00 78.69 206 PHE A C 1
ATOM 1663 O O . PHE A 1 206 ? 16.139 -3.896 9.315 1.00 78.69 206 PHE A O 1
ATOM 1670 N N . LYS A 1 207 ? 16.307 -3.589 11.547 1.00 76.62 207 LYS A N 1
ATOM 1671 C CA . LYS A 1 207 ? 17.720 -3.164 11.576 1.00 76.62 207 LYS A CA 1
ATOM 1672 C C . LYS A 1 207 ? 18.700 -4.325 11.684 1.00 76.62 207 LYS A C 1
ATOM 1674 O O . LYS A 1 207 ? 19.854 -4.170 11.300 1.00 76.62 207 LYS A O 1
ATOM 1679 N N . GLU A 1 208 ? 18.272 -5.443 12.257 1.00 61.19 208 GLU A N 1
ATOM 1680 C CA . GLU A 1 208 ? 19.138 -6.593 12.473 1.00 61.19 208 GLU A CA 1
ATOM 1681 C C . GLU A 1 208 ? 18.959 -7.593 11.323 1.00 61.19 208 GLU A C 1
ATOM 1683 O O . GLU A 1 208 ? 17.874 -8.140 11.146 1.00 61.19 208 GLU A O 1
ATOM 1688 N N . ASP A 1 209 ? 20.026 -7.878 10.566 1.00 56.56 209 ASP A N 1
ATOM 1689 C CA . ASP A 1 209 ? 20.099 -8.998 9.603 1.00 56.56 209 ASP A CA 1
ATOM 1690 C C . ASP A 1 209 ? 20.162 -10.360 10.334 1.00 56.56 209 ASP A C 1
ATOM 1692 O O . ASP A 1 209 ? 20.941 -11.252 9.996 1.00 56.56 209 ASP A O 1
ATOM 1696 N N . ARG A 1 210 ? 19.384 -10.522 11.408 1.00 56.12 210 ARG A N 1
ATOM 1697 C CA . ARG A 1 210 ? 19.273 -11.783 12.137 1.00 56.12 210 ARG A CA 1
ATOM 1698 C C . ARG A 1 210 ? 18.099 -12.563 11.566 1.00 56.12 210 ARG A C 1
ATOM 1700 O O . ARG A 1 210 ? 16.949 -12.308 11.906 1.00 56.12 210 ARG A O 1
ATOM 1707 N N . GLU A 1 211 ? 18.396 -13.527 10.700 1.00 57.41 211 GLU A N 1
ATOM 1708 C CA . GLU A 1 211 ? 17.413 -14.551 10.314 1.00 57.41 211 GLU A CA 1
ATOM 1709 C C . GLU A 1 211 ? 17.013 -15.410 11.528 1.00 57.41 211 GLU A C 1
ATOM 1711 O O . GLU A 1 211 ? 15.868 -15.844 11.642 1.00 57.41 211 GLU A O 1
ATOM 1716 N N . GLU A 1 212 ? 17.925 -15.589 12.489 1.00 57.44 212 GLU A N 1
ATOM 1717 C CA . GLU A 1 212 ? 17.647 -16.277 13.748 1.00 57.44 212 GLU A CA 1
ATOM 1718 C C . GLU A 1 212 ? 16.844 -15.369 14.701 1.00 57.44 212 GLU A C 1
ATOM 1720 O O . GLU A 1 212 ? 17.340 -14.351 15.186 1.00 57.44 212 GLU A O 1
ATOM 1725 N N . ASN A 1 213 ? 15.611 -15.784 15.011 1.00 68.75 213 ASN A N 1
ATOM 1726 C CA . ASN A 1 213 ? 14.663 -15.160 15.953 1.00 68.75 213 ASN A CA 1
ATOM 1727 C C . ASN A 1 213 ? 13.880 -13.930 15.449 1.00 68.75 213 ASN A C 1
ATOM 1729 O O . ASN A 1 213 ? 13.251 -13.241 16.258 1.00 68.75 213 ASN A O 1
ATOM 1733 N N . LEU A 1 214 ? 13.828 -13.677 14.134 1.00 77.38 214 LEU A N 1
ATOM 1734 C CA . LEU A 1 214 ? 12.998 -12.601 13.566 1.00 77.38 214 LEU A CA 1
ATOM 1735 C C . LEU A 1 214 ? 11.513 -12.749 13.948 1.00 77.38 214 LEU A C 1
ATOM 1737 O O . LEU A 1 214 ? 10.865 -11.770 14.319 1.00 77.38 214 LEU A O 1
ATOM 1741 N N . ASP A 1 215 ? 10.994 -13.977 13.911 1.00 81.19 215 ASP A N 1
ATOM 1742 C CA . ASP A 1 215 ? 9.599 -14.278 14.251 1.00 81.19 215 ASP A CA 1
ATOM 1743 C C . ASP A 1 215 ? 9.285 -13.990 15.724 1.00 81.19 215 ASP A C 1
ATOM 1745 O O . ASP A 1 215 ? 8.214 -13.468 16.048 1.00 81.19 215 ASP A O 1
ATOM 1749 N N . GLU A 1 216 ? 10.222 -14.279 16.630 1.00 85.44 216 GLU A N 1
ATOM 1750 C CA . GLU A 1 216 ? 10.075 -13.986 18.057 1.00 85.44 216 GLU A CA 1
ATOM 1751 C C . GLU A 1 216 ? 10.154 -12.476 18.316 1.00 85.44 216 GLU A C 1
ATOM 1753 O O . GLU A 1 216 ? 9.295 -11.914 19.002 1.00 85.44 216 GLU A O 1
ATOM 1758 N N . ALA A 1 217 ? 11.126 -11.790 17.707 1.00 85.88 217 ALA A N 1
ATOM 1759 C CA . ALA A 1 217 ? 11.263 -10.340 17.799 1.00 85.88 217 ALA A CA 1
ATOM 1760 C C . ALA A 1 217 ? 10.018 -9.613 17.258 1.00 85.88 217 ALA A C 1
ATOM 1762 O O . ALA A 1 217 ? 9.516 -8.682 17.899 1.00 85.88 217 ALA A O 1
ATOM 1763 N N . TRP A 1 218 ? 9.474 -10.070 16.123 1.00 87.62 218 TRP A N 1
ATOM 1764 C CA . TRP A 1 218 ? 8.211 -9.583 15.563 1.00 87.62 218 TRP A CA 1
ATOM 1765 C C . TRP A 1 218 ? 7.035 -9.851 16.499 1.00 87.62 218 TRP A C 1
ATOM 1767 O O . TRP A 1 218 ? 6.222 -8.957 16.763 1.00 87.62 218 TRP A O 1
ATOM 1777 N N . THR A 1 219 ? 6.959 -11.068 17.038 1.00 88.38 219 THR A N 1
ATOM 1778 C CA . THR A 1 219 ? 5.886 -11.468 17.949 1.00 88.38 219 THR A CA 1
ATOM 1779 C C . THR A 1 219 ? 5.848 -10.567 19.178 1.00 88.38 219 THR A C 1
ATOM 1781 O O . THR A 1 219 ? 4.790 -10.043 19.525 1.00 88.38 219 THR A O 1
ATOM 1784 N N . ASN A 1 220 ? 7.001 -10.323 19.795 1.00 89.25 220 ASN A N 1
ATOM 1785 C CA . ASN A 1 220 ? 7.102 -9.545 21.025 1.00 89.25 220 ASN A CA 1
ATOM 1786 C C . ASN A 1 220 ? 6.930 -8.035 20.794 1.00 89.25 220 ASN A C 1
ATOM 1788 O O . ASN A 1 220 ? 6.302 -7.361 21.607 1.00 89.25 220 ASN A O 1
ATOM 1792 N N . THR A 1 221 ? 7.453 -7.498 19.688 1.00 88.31 221 THR A N 1
ATOM 1793 C CA . THR A 1 221 ? 7.485 -6.041 19.444 1.00 88.31 221 THR A CA 1
ATOM 1794 C C . THR A 1 221 ? 6.236 -5.523 18.734 1.00 88.31 221 THR A C 1
ATOM 1796 O O . THR A 1 221 ? 5.829 -4.387 18.963 1.00 88.31 221 THR A O 1
ATOM 1799 N N . VAL A 1 222 ? 5.618 -6.331 17.867 1.00 90.62 222 VAL A N 1
ATOM 1800 C CA . VAL A 1 222 ? 4.482 -5.902 17.036 1.00 90.62 222 VAL A CA 1
ATOM 1801 C C . VAL A 1 222 ? 3.230 -6.693 17.369 1.00 90.62 222 VAL A C 1
ATOM 1803 O O . VAL A 1 222 ? 2.210 -6.094 17.711 1.00 90.62 222 VAL A O 1
ATOM 1806 N N . LEU A 1 223 ? 3.284 -8.027 17.296 1.00 90.81 223 LEU A N 1
ATOM 1807 C CA . LEU A 1 223 ? 2.072 -8.843 17.387 1.00 90.81 223 LEU A CA 1
ATOM 1808 C C . LEU A 1 223 ? 1.419 -8.765 18.770 1.00 90.81 223 LEU A C 1
ATOM 1810 O O . LEU A 1 223 ? 0.216 -8.523 18.847 1.00 90.81 223 LEU A O 1
ATOM 1814 N N . GLN A 1 224 ? 2.182 -8.947 19.851 1.00 92.06 224 GLN A N 1
ATOM 1815 C CA . GLN A 1 224 ? 1.647 -8.903 21.214 1.00 92.06 224 GLN A CA 1
ATOM 1816 C C . GLN A 1 224 ? 1.053 -7.527 21.561 1.00 92.06 224 GLN A C 1
ATOM 1818 O O . GLN A 1 224 ? -0.119 -7.484 21.945 1.00 92.06 224 GLN A O 1
ATOM 1823 N N . PRO A 1 225 ? 1.748 -6.392 21.331 1.00 94.12 225 PRO A N 1
ATOM 1824 C CA . PRO A 1 225 ? 1.153 -5.072 21.534 1.00 94.12 225 PRO A CA 1
ATOM 1825 C C . PRO A 1 225 ? -0.123 -4.850 20.713 1.00 94.12 225 PRO A C 1
ATOM 1827 O O . PRO A 1 225 ? -1.125 -4.395 21.269 1.00 94.12 225 PRO A O 1
ATOM 1830 N N . CYS A 1 226 ? -0.135 -5.232 19.426 1.00 92.81 226 CYS A N 1
ATOM 1831 C CA . CYS A 1 226 ? -1.343 -5.177 18.592 1.00 92.81 226 CYS A CA 1
ATOM 1832 C C . CYS A 1 226 ? -2.493 -5.976 19.218 1.00 92.81 226 CYS A C 1
ATOM 1834 O O . CYS A 1 226 ? -3.613 -5.479 19.333 1.00 92.81 226 CYS A O 1
ATOM 1836 N N . GLN A 1 227 ? -2.228 -7.219 19.628 1.00 92.06 227 GLN A N 1
ATOM 1837 C CA . GLN A 1 227 ? -3.232 -8.089 20.233 1.00 92.06 227 GLN A CA 1
ATOM 1838 C C . GLN A 1 227 ? -3.781 -7.500 21.529 1.00 92.06 227 GLN A C 1
ATOM 1840 O O . GLN A 1 227 ? -4.980 -7.594 21.773 1.00 92.06 227 GLN A O 1
ATOM 1845 N N . ASP A 1 228 ? -2.942 -6.886 22.355 1.00 93.88 228 ASP A N 1
ATOM 1846 C CA . ASP A 1 228 ? -3.373 -6.296 23.618 1.00 93.88 228 ASP A CA 1
ATOM 1847 C C . ASP A 1 228 ? -4.209 -5.033 23.419 1.00 93.88 228 ASP A C 1
ATOM 1849 O O . ASP A 1 228 ? -5.227 -4.868 24.097 1.00 93.88 228 ASP A O 1
ATOM 1853 N N . ILE A 1 229 ? -3.846 -4.190 22.449 1.00 93.94 229 ILE A N 1
ATOM 1854 C CA . ILE A 1 229 ? -4.666 -3.055 22.008 1.00 93.94 229 ILE A CA 1
ATOM 1855 C C . ILE A 1 229 ? -6.040 -3.552 21.557 1.00 93.94 229 ILE A C 1
ATOM 1857 O O . ILE A 1 229 ? -7.060 -3.098 22.075 1.00 93.94 229 ILE A O 1
ATOM 1861 N N . VAL A 1 230 ? -6.074 -4.542 20.660 1.00 92.56 230 VAL A N 1
ATOM 1862 C CA . VAL A 1 230 ? -7.324 -5.110 20.143 1.00 92.56 230 VAL A CA 1
ATOM 1863 C C . VAL A 1 230 ? -8.148 -5.743 21.263 1.00 92.56 2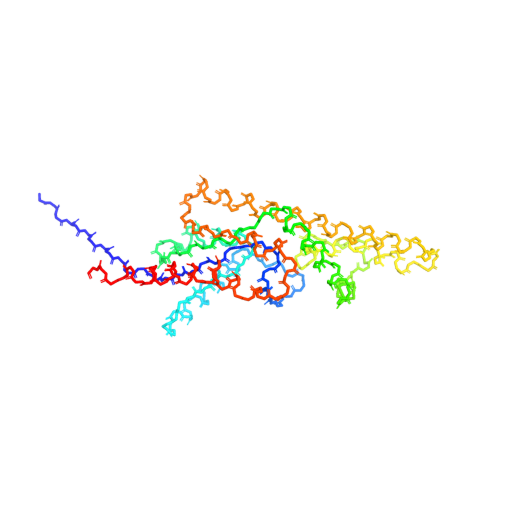30 VAL A C 1
ATOM 1865 O O . VAL A 1 230 ? -9.341 -5.480 21.363 1.00 92.56 230 VAL A O 1
ATOM 1868 N N . LYS A 1 231 ? -7.543 -6.527 22.163 1.00 93.00 231 LYS A N 1
ATOM 1869 C CA . LYS A 1 231 ? -8.250 -7.124 23.310 1.00 93.00 231 LYS A CA 1
ATOM 1870 C C . LYS A 1 231 ? -8.878 -6.053 24.200 1.00 93.00 231 LYS A C 1
ATOM 1872 O O . LYS A 1 231 ? -10.009 -6.240 24.634 1.00 93.00 231 LYS A O 1
ATOM 1877 N N . ARG A 1 232 ? -8.167 -4.959 24.498 1.00 92.94 232 ARG A N 1
ATOM 1878 C CA . ARG A 1 232 ? -8.705 -3.844 25.301 1.00 92.94 232 ARG A CA 1
ATOM 1879 C C . ARG A 1 232 ? -9.854 -3.157 24.576 1.00 92.94 232 ARG A C 1
ATOM 1881 O O . ARG A 1 232 ? -10.924 -3.010 25.154 1.00 92.94 232 ARG A O 1
ATOM 1888 N N . PHE A 1 233 ? -9.660 -2.839 23.299 1.00 91.81 233 PHE A N 1
ATOM 1889 C CA . PHE A 1 233 ? -10.689 -2.247 22.453 1.00 91.81 233 PHE A CA 1
ATOM 1890 C C . PHE A 1 233 ? -11.962 -3.099 22.424 1.00 91.81 233 PHE A C 1
ATOM 1892 O O . PHE A 1 233 ? -13.053 -2.584 22.641 1.00 91.81 233 PHE A O 1
ATOM 1899 N N . LEU A 1 234 ? -11.841 -4.419 22.254 1.00 89.19 234 LEU A N 1
ATOM 1900 C CA . LEU A 1 234 ? -12.985 -5.334 22.265 1.00 89.19 234 LEU A CA 1
ATOM 1901 C C . LEU A 1 234 ? -13.633 -5.464 23.655 1.00 89.19 234 LEU A C 1
ATOM 1903 O O . LEU A 1 234 ? -14.853 -5.536 23.737 1.00 89.19 234 LEU A O 1
ATOM 1907 N N . LYS A 1 235 ? -12.848 -5.443 24.742 1.00 86.69 235 LYS A N 1
ATOM 1908 C CA . LYS A 1 235 ? -13.343 -5.564 26.128 1.00 86.69 235 LYS A CA 1
ATOM 1909 C C . LYS A 1 235 ? -14.041 -4.323 26.672 1.00 86.69 235 LYS A C 1
ATOM 1911 O O . LYS A 1 235 ? -14.817 -4.469 27.612 1.00 86.69 235 LYS A O 1
ATOM 1916 N N . ASN A 1 236 ? -13.792 -3.143 26.109 1.00 69.50 236 ASN A N 1
ATOM 1917 C CA . ASN A 1 236 ? -14.436 -1.900 26.543 1.00 69.50 236 ASN A CA 1
ATOM 1918 C C . ASN A 1 236 ? -15.980 -1.913 26.400 1.00 69.50 236 ASN A C 1
ATOM 1920 O O . ASN A 1 236 ? -16.616 -0.972 26.849 1.00 69.50 236 ASN A O 1
ATOM 1924 N N . ASP A 1 237 ? -16.585 -2.989 25.871 1.00 53.38 237 ASP A N 1
ATOM 1925 C CA . ASP A 1 237 ? -18.042 -3.227 25.894 1.00 53.38 237 ASP A CA 1
ATOM 1926 C C . ASP A 1 237 ? -18.564 -3.833 27.211 1.00 53.38 237 ASP A C 1
ATOM 1928 O O . ASP A 1 237 ? -19.772 -3.913 27.406 1.00 53.38 237 ASP A O 1
ATOM 1932 N N . HIS A 1 238 ? -17.697 -4.327 28.105 1.00 42.94 238 HIS A N 1
ATOM 1933 C CA . HIS A 1 238 ? -18.116 -5.061 29.313 1.00 42.94 238 HIS A CA 1
ATOM 1934 C C . HIS A 1 238 ? -18.159 -4.213 30.591 1.00 42.94 238 HIS A C 1
ATOM 1936 O O . HIS A 1 238 ? -18.305 -4.766 31.683 1.00 42.94 238 HIS A O 1
ATOM 1942 N N . HIS A 1 239 ? -17.989 -2.897 30.492 1.00 34.69 239 HIS A N 1
ATOM 1943 C CA . HIS A 1 239 ? -18.168 -1.964 31.608 1.00 34.69 239 HIS A CA 1
ATOM 1944 C C . HIS A 1 239 ? -19.226 -0.925 31.243 1.00 34.69 239 HIS A C 1
ATOM 1946 O O . HIS A 1 239 ? -18.906 0.246 31.091 1.00 34.69 239 HIS A O 1
ATOM 1952 N N . ASN A 1 240 ? -20.463 -1.400 31.091 1.00 33.84 240 ASN A N 1
ATOM 1953 C CA . ASN A 1 240 ? -21.692 -0.636 31.289 1.00 33.84 240 ASN A CA 1
ATOM 1954 C C . ASN A 1 240 ? -22.776 -1.590 31.802 1.00 33.84 240 ASN A C 1
ATOM 1956 O O . ASN A 1 240 ? -23.053 -2.593 31.105 1.00 33.84 240 ASN A O 1
#

pLDDT: mean 82.56, std 16.58, range [21.2, 97.12]

InterPro domains:
  IPR027417 P-loop containing nucleoside triphosphate hydrolase [G3DSA:3.40.50.300] (28-240)
  IPR039657 Dimethylallyltransferase [PTHR11088] (29-234)

Mean predicted aligned error: 8.79 Å